Protein AF-A0AAV7M2L8-F1 (afdb_monomer)

Solvent-accessible surface area (backbone atoms only — not comparable to full-atom values): 20506 Å² total; per-residue (Å²): 136,75,72,81,42,75,47,78,30,66,56,69,69,67,54,68,76,75,47,97,74,52,88,90,52,56,70,72,58,47,53,48,46,41,57,68,51,73,64,29,92,40,46,44,82,42,73,40,81,53,59,39,91,89,76,73,40,76,56,72,79,84,70,49,89,75,52,82,81,76,78,78,57,58,64,76,63,44,42,68,59,42,28,73,49,80,79,60,33,68,53,77,56,92,73,58,79,43,58,36,16,32,23,29,37,50,50,64,46,99,84,67,49,74,30,14,7,13,9,20,15,35,75,80,25,27,49,36,34,27,36,42,86,96,45,83,42,29,74,58,24,31,46,48,13,48,32,50,44,30,60,74,36,47,70,31,30,34,28,37,36,32,54,47,69,66,53,51,40,34,59,65,57,44,40,30,48,32,57,77,52,73,32,41,42,99,85,73,43,72,38,86,65,37,71,60,51,52,51,31,66,55,28,66,70,41,30,69,40,48,16,57,27,79,49,77,68,92,56,93,53,90,46,75,64,37,50,23,45,54,35,10,44,53,49,8,50,51,15,19,75,70,66,38,74,43,81,64,86,59,66,70,61,74,62,89,77,77,73,90,84,69,87,82,48,86,87,42,92,42,76,64,52,50,28,54,49,60,71,68,47,56,72,70,58,54,54,49,39,52,74,65,55,35,43,67,48,99,84,66,38,51,22,38,79,88,70,24,41,57,48,57,78,87,51,49,61,59,53,50,50,52,57,36,73,76,64,80,51,57,70,73,56,42,52,52,56,50,58,66,64,35,39,48,99,53,66,79,65,63,55,72,66,56,76,77,78,112

InterPro domains:
  IPR002156 Ribonuclease H domain [PF00075] (97-236)
  IPR002156 Ribonuclease H domain [PS50879] (94-241)
  IPR012337 Ribonuclease H-like superfamily [SSF53098] (96-237)
  IPR036397 Ribonuclease H superfamily [G3DSA:3.30.420.10] (74-244)

Mean predicted aligned error: 18.54 Å

Radius of gyration: 31.23 Å; Cα contacts (8 Å, |Δi|>4): 559; chains: 1; bounding box: 94×55×73 Å

Structure (mmCIF, N/CA/C/O backbone):
data_AF-A0AAV7M2L8-F1
#
_entry.id   AF-A0AAV7M2L8-F1
#
loop_
_atom_site.group_PDB
_atom_site.id
_atom_site.type_symbol
_atom_site.label_atom_id
_atom_site.label_alt_id
_atom_site.label_comp_id
_atom_site.label_asym_id
_atom_site.label_entity_id
_atom_site.label_seq_id
_atom_site.pdbx_PDB_ins_code
_atom_site.Cartn_x
_atom_site.Cartn_y
_atom_site.Cartn_z
_atom_site.occupancy
_atom_site.B_iso_or_equiv
_atom_site.auth_seq_id
_atom_site.auth_comp_id
_atom_site.auth_asym_id
_atom_site.auth_atom_id
_atom_site.pdbx_PDB_model_num
ATOM 1 N N . MET A 1 1 ? -45.973 26.914 21.037 1.00 51.06 1 MET A N 1
ATOM 2 C CA . MET A 1 1 ? -44.910 26.608 22.017 1.00 51.06 1 MET A CA 1
ATOM 3 C C . MET A 1 1 ? -45.210 25.236 22.591 1.00 51.06 1 MET A C 1
ATOM 5 O O . MET A 1 1 ? -46.356 25.009 22.956 1.00 51.06 1 MET A O 1
ATOM 9 N N . GLY A 1 2 ? -44.258 24.305 22.529 1.00 71.62 2 GLY A N 1
ATOM 10 C CA . GLY A 1 2 ? -44.467 22.912 22.937 1.00 71.62 2 GLY A CA 1
ATOM 11 C C . GLY A 1 2 ? -44.374 22.726 24.450 1.00 71.62 2 GLY A C 1
ATOM 12 O O . GLY A 1 2 ? -43.690 23.493 25.125 1.00 71.62 2 GLY A O 1
ATOM 13 N N . TYR A 1 3 ? -45.057 21.707 24.971 1.00 84.50 3 TYR A N 1
ATOM 14 C CA . TYR A 1 3 ? -44.909 21.271 26.360 1.00 84.50 3 TYR A CA 1
ATOM 15 C C . TYR A 1 3 ? -43.469 20.800 26.636 1.00 84.50 3 TYR A C 1
ATOM 17 O O . TYR A 1 3 ? -42.797 20.338 25.703 1.00 84.50 3 TYR A O 1
ATOM 25 N N . PRO A 1 4 ? -42.988 20.915 27.889 1.00 86.94 4 PRO A N 1
ATOM 26 C CA . PRO A 1 4 ? -41.693 20.374 28.274 1.00 86.94 4 PRO A CA 1
ATOM 27 C C . PRO A 1 4 ? -41.701 18.852 28.111 1.00 86.94 4 PRO A C 1
ATOM 29 O O . PRO A 1 4 ? -42.584 18.167 28.628 1.00 86.94 4 PRO A O 1
ATOM 32 N N . LEU A 1 5 ? -40.719 18.329 27.383 1.00 85.19 5 LEU A N 1
ATOM 33 C CA . LEU A 1 5 ? -40.575 16.914 27.075 1.00 85.19 5 LEU A CA 1
ATOM 34 C C . LEU A 1 5 ? -39.219 16.428 27.577 1.00 85.19 5 LEU A C 1
ATOM 36 O O . LEU A 1 5 ? -38.183 16.999 27.246 1.00 85.19 5 LEU A O 1
ATOM 40 N N . THR A 1 6 ? -39.225 15.370 28.386 1.00 84.06 6 THR A N 1
ATOM 41 C CA . THR A 1 6 ? -37.992 14.735 28.863 1.00 84.06 6 THR A CA 1
ATOM 42 C C . THR A 1 6 ? -37.775 13.429 28.110 1.00 84.06 6 THR A C 1
ATOM 44 O O . THR A 1 6 ? -38.553 12.491 28.265 1.00 84.06 6 THR A O 1
ATOM 47 N N . GLY A 1 7 ? -36.733 13.373 27.284 1.00 80.50 7 GLY A N 1
ATOM 48 C CA . GLY A 1 7 ? -36.304 12.152 26.612 1.00 80.50 7 GLY A CA 1
ATOM 49 C C . GLY A 1 7 ? -35.362 11.359 27.511 1.00 80.50 7 GLY A C 1
ATOM 50 O O . GLY A 1 7 ? -34.288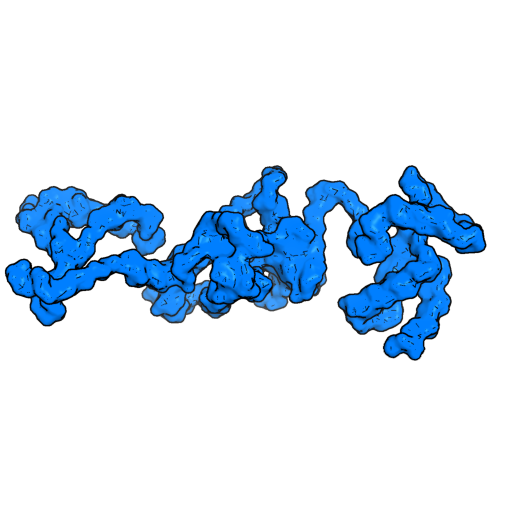 11.846 27.858 1.00 80.50 7 GLY A O 1
ATOM 51 N N . MET A 1 8 ? -35.755 10.144 27.881 1.00 78.88 8 MET A N 1
ATOM 52 C CA . MET A 1 8 ? -34.886 9.208 28.594 1.00 78.88 8 MET A CA 1
ATOM 53 C C . MET A 1 8 ? -34.087 8.418 27.563 1.00 78.88 8 MET A C 1
ATOM 55 O O . MET A 1 8 ? -34.665 7.757 26.701 1.00 78.88 8 MET A O 1
ATOM 59 N N . VAL A 1 9 ? -32.765 8.514 27.626 1.00 72.50 9 VAL A N 1
ATOM 60 C CA . VAL A 1 9 ? -31.863 7.852 26.684 1.00 72.50 9 VAL A CA 1
ATOM 61 C C . VAL A 1 9 ? -30.894 6.952 27.446 1.00 72.50 9 VAL A C 1
ATOM 63 O O . VAL A 1 9 ? -30.337 7.386 28.456 1.00 72.50 9 VAL A O 1
ATOM 66 N N . PRO A 1 10 ? -30.648 5.716 26.980 1.00 65.44 10 PRO A N 1
ATOM 67 C CA . PRO A 1 10 ? -29.705 4.807 27.633 1.00 65.44 10 PRO A CA 1
ATOM 68 C C . PRO A 1 10 ? -28.293 5.384 27.729 1.00 65.44 10 PRO A C 1
ATOM 70 O O . PRO A 1 10 ? -27.539 5.091 28.659 1.00 65.44 10 PRO A O 1
ATOM 73 N N . GLN A 1 11 ? -27.970 6.301 26.820 1.00 63.50 11 GLN A N 1
ATOM 74 C CA . GLN A 1 11 ? -26.680 6.948 26.745 1.00 63.50 11 GLN A CA 1
ATOM 75 C C . GLN A 1 11 ? -26.810 8.438 26.437 1.00 63.50 11 GLN A C 1
ATOM 77 O O . GLN A 1 11 ? -27.757 8.864 25.780 1.00 63.50 11 GLN A O 1
ATOM 82 N N . SER A 1 12 ? -25.846 9.236 26.905 1.00 63.34 12 SER A N 1
ATOM 83 C CA . SER A 1 12 ? -25.842 10.677 26.654 1.00 63.34 12 SER A CA 1
ATOM 84 C C . SER A 1 12 ? -25.616 10.978 25.168 1.00 63.34 12 SER A C 1
ATOM 86 O O . SER A 1 12 ? -24.513 10.841 24.642 1.00 63.34 12 SER A O 1
ATOM 88 N N . VAL A 1 13 ? -26.684 11.410 24.497 1.00 62.09 13 VAL A N 1
ATOM 89 C CA . VAL A 1 13 ? -26.677 11.889 23.104 1.00 62.09 13 VAL A CA 1
ATOM 90 C C . VAL A 1 13 ? -25.920 13.220 22.984 1.00 62.09 13 VAL A C 1
ATOM 92 O O . VAL A 1 13 ? -25.462 13.567 21.900 1.00 62.09 13 VAL A O 1
ATOM 95 N N . GLU A 1 14 ? -25.696 13.930 24.094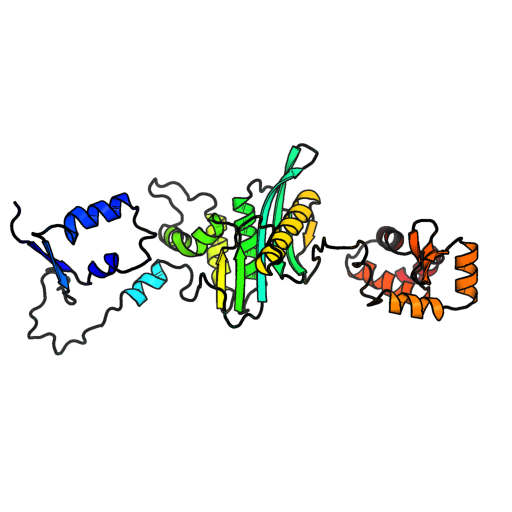 1.00 57.62 14 GLU A N 1
ATOM 96 C CA . GLU A 1 14 ? -24.846 15.130 24.142 1.00 57.62 14 GLU A CA 1
ATOM 97 C C . GLU A 1 14 ? -23.390 14.815 23.752 1.00 57.62 14 GLU A C 1
ATOM 99 O O . GLU A 1 14 ? -22.684 15.674 23.230 1.00 57.62 14 GLU A O 1
ATOM 104 N N . ILE A 1 15 ? -22.940 13.560 23.898 1.00 56.62 15 ILE A N 1
ATOM 105 C CA . ILE A 1 15 ? -21.613 13.117 23.435 1.00 56.62 15 ILE A CA 1
ATOM 106 C C . ILE A 1 15 ? -21.479 13.237 21.902 1.00 56.62 15 ILE A C 1
ATOM 108 O O . ILE A 1 15 ? -20.374 13.424 21.391 1.00 56.62 15 ILE A O 1
ATOM 112 N N . LEU A 1 16 ? -22.591 13.211 21.153 1.00 55.97 16 LEU A N 1
ATOM 113 C CA . LEU A 1 16 ? -22.580 13.488 19.710 1.00 55.97 16 LEU A CA 1
ATOM 114 C C . LEU A 1 16 ? -22.231 14.952 19.391 1.00 55.97 16 LEU A C 1
ATOM 116 O O . LEU A 1 16 ? -21.770 15.214 18.284 1.00 55.97 16 LEU A O 1
ATOM 120 N N . GLN A 1 17 ? -22.418 15.891 20.332 1.00 50.06 17 GLN A N 1
ATOM 121 C CA . GLN A 1 17 ? -21.999 17.291 20.170 1.00 50.06 17 GLN A CA 1
ATOM 122 C C . GLN A 1 17 ? -20.500 17.485 20.415 1.00 50.06 17 GLN A C 1
ATOM 124 O O . GLN A 1 17 ? -19.888 18.359 19.811 1.00 50.06 17 GLN A O 1
ATOM 129 N N . THR A 1 18 ? -19.902 16.690 21.309 1.00 51.72 18 THR A N 1
ATOM 130 C CA . THR A 1 18 ? -18.498 16.859 21.720 1.00 51.72 18 THR A CA 1
ATOM 131 C C . THR A 1 18 ? -17.511 16.035 20.897 1.00 51.72 18 THR A C 1
ATOM 133 O O . THR A 1 18 ? -16.313 16.315 20.945 1.00 51.72 18 THR A O 1
ATOM 136 N N . ARG A 1 19 ? -17.962 15.033 20.127 1.00 50.16 19 ARG A N 1
ATOM 137 C CA . ARG A 1 19 ? -17.058 14.110 19.424 1.00 50.16 19 ARG A CA 1
ATOM 138 C C . ARG A 1 19 ? -16.928 14.361 17.920 1.00 50.16 19 ARG A C 1
ATOM 140 O O . ARG A 1 19 ? -17.853 14.200 17.133 1.00 50.16 19 ARG A O 1
ATOM 147 N N . THR A 1 20 ? -15.672 14.578 17.552 1.00 48.28 20 THR A N 1
ATOM 148 C CA . THR A 1 20 ? -14.950 14.611 16.267 1.00 48.28 20 THR A CA 1
ATOM 149 C C . THR A 1 20 ? -15.232 13.490 15.245 1.00 48.28 20 THR A C 1
ATOM 151 O O . THR A 1 20 ? -14.547 13.417 14.229 1.00 48.28 20 THR A O 1
ATOM 154 N N . LYS A 1 21 ? -16.227 12.616 15.454 1.00 53.25 21 LYS A N 1
ATOM 155 C CA . LYS A 1 21 ? -16.536 11.461 14.582 1.00 53.25 21 LYS A CA 1
ATOM 156 C C . LYS A 1 21 ? -17.983 11.484 14.070 1.00 53.25 21 LYS A C 1
ATOM 158 O O . LYS A 1 21 ? -18.689 10.482 14.091 1.00 53.25 21 LYS A O 1
ATOM 163 N N . THR A 1 22 ? -18.436 12.630 13.566 1.00 55.06 22 THR A N 1
ATOM 164 C CA . THR A 1 22 ? -19.716 12.761 12.839 1.00 55.06 22 THR A CA 1
ATOM 165 C C . THR A 1 22 ? -19.618 12.318 11.375 1.00 55.06 22 THR A C 1
ATOM 167 O O . THR A 1 22 ? -20.538 12.559 10.602 1.00 55.06 22 THR A O 1
ATOM 170 N N . GLN A 1 23 ? -18.542 11.617 10.995 1.00 56.81 23 GLN A N 1
ATOM 171 C CA . GLN A 1 23 ? -18.231 11.138 9.638 1.00 56.81 23 GLN A CA 1
ATOM 172 C C . GLN A 1 23 ? -19.404 10.390 8.964 1.00 56.81 23 GLN A C 1
ATOM 174 O O . GLN A 1 23 ? -19.524 10.358 7.742 1.00 56.81 23 GLN A O 1
ATOM 179 N N . TYR A 1 24 ? -20.313 9.831 9.767 1.00 60.91 24 TYR A N 1
ATOM 180 C CA . TYR A 1 24 ? -21.462 9.029 9.337 1.00 60.91 24 TYR A CA 1
ATOM 181 C C . TYR A 1 24 ? -22.793 9.805 9.280 1.00 60.91 24 TYR A C 1
ATOM 183 O O . TYR A 1 24 ? -23.816 9.266 8.842 1.00 60.91 24 TYR A O 1
ATOM 191 N N . LEU A 1 25 ? -22.805 11.072 9.709 1.00 63.91 25 LEU A N 1
ATOM 192 C CA . LEU A 1 25 ? -23.952 11.977 9.673 1.00 63.91 25 LEU A CA 1
ATOM 193 C C . LEU A 1 25 ? -23.647 13.154 8.744 1.00 63.91 25 LEU A C 1
ATOM 195 O O . LEU A 1 25 ? -22.803 13.995 9.022 1.00 63.91 25 LEU A O 1
ATOM 199 N N . THR A 1 26 ? -24.389 13.262 7.643 1.0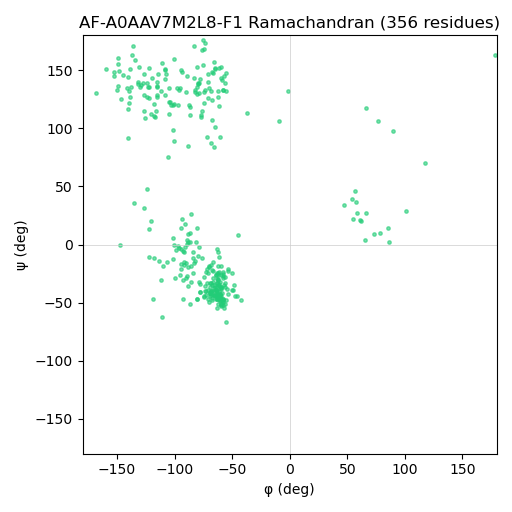0 66.25 26 THR A N 1
ATOM 200 C CA . THR A 1 26 ? -24.305 14.433 6.755 1.00 66.25 26 THR A CA 1
ATOM 201 C C . THR A 1 26 ? -24.593 15.720 7.534 1.00 66.25 26 THR A C 1
ATOM 203 O O . THR A 1 26 ? -25.516 15.712 8.355 1.00 66.25 26 THR A O 1
ATOM 206 N N . ALA A 1 27 ? -23.932 16.830 7.193 1.00 70.06 27 ALA A N 1
ATOM 207 C CA . ALA A 1 27 ? -24.142 18.136 7.829 1.00 70.06 27 ALA A CA 1
ATOM 208 C C . ALA A 1 27 ? -25.632 18.508 7.949 1.00 70.06 27 ALA A C 1
ATOM 210 O O . ALA A 1 27 ? -26.101 18.858 9.023 1.00 70.06 27 ALA A O 1
ATOM 211 N N . THR A 1 28 ? -26.427 18.296 6.895 1.00 75.25 28 THR A N 1
ATOM 212 C CA . THR A 1 28 ? -27.877 18.556 6.915 1.00 75.25 28 THR A CA 1
ATOM 213 C C . THR A 1 28 ? -28.635 17.740 7.969 1.00 75.25 28 THR A C 1
ATOM 215 O O . THR A 1 28 ? -29.578 18.240 8.578 1.00 75.25 28 THR A O 1
ATOM 218 N N . ARG A 1 29 ? -28.257 16.475 8.188 1.00 75.06 29 ARG A N 1
ATOM 219 C CA . ARG A 1 29 ? -28.878 15.621 9.218 1.00 75.06 29 ARG A CA 1
ATOM 220 C C . ARG A 1 29 ? -28.446 16.051 10.612 1.00 75.06 29 ARG A C 1
ATOM 222 O O . ARG A 1 29 ? -29.293 16.095 11.495 1.00 75.06 29 ARG A O 1
ATOM 229 N N . LEU A 1 30 ? -27.175 16.415 10.775 1.00 77.31 30 LEU A N 1
ATOM 230 C CA . LEU A 1 30 ? -26.652 16.938 12.032 1.00 77.31 30 LEU A CA 1
ATOM 231 C C . LEU A 1 30 ? -27.391 18.220 12.435 1.00 77.31 30 LEU A C 1
ATOM 233 O O . LEU A 1 30 ? -27.992 18.258 13.501 1.00 77.31 30 LEU A O 1
ATOM 237 N N . THR A 1 31 ? -27.483 19.197 11.529 1.00 79.44 31 THR A N 1
ATOM 238 C CA . THR A 1 31 ? -28.202 20.458 11.768 1.00 79.44 31 THR A CA 1
ATOM 239 C C . THR A 1 31 ? -29.680 20.228 12.086 1.00 79.44 31 THR A C 1
ATOM 241 O O . THR A 1 31 ? -30.252 20.917 12.929 1.00 79.44 31 THR A O 1
ATOM 244 N N . ARG A 1 32 ? -30.330 19.239 11.454 1.00 80.69 32 ARG A N 1
ATOM 245 C CA . ARG A 1 32 ? -31.713 18.865 11.803 1.00 80.69 32 ARG A CA 1
ATOM 246 C C . ARG A 1 32 ? -31.823 18.324 13.226 1.00 80.69 32 ARG A C 1
ATOM 248 O O . ARG A 1 32 ? -32.754 18.704 13.929 1.00 80.69 32 ARG A O 1
ATOM 255 N N . TYR A 1 33 ? -30.906 17.461 13.656 1.00 78.62 33 TYR A N 1
ATOM 256 C CA . TYR A 1 33 ? -30.911 16.942 15.026 1.00 78.62 33 TYR A CA 1
ATOM 257 C C . TYR A 1 33 ? -30.564 18.023 16.051 1.00 78.62 33 TYR A C 1
ATOM 259 O O . TYR A 1 33 ? -31.232 18.116 17.079 1.00 78.62 33 TYR A O 1
ATOM 267 N N . GLU A 1 34 ? -29.601 18.890 15.742 1.00 77.44 34 GLU A N 1
ATOM 268 C CA . GLU A 1 34 ? -29.268 20.047 16.571 1.00 77.44 34 GLU A CA 1
ATOM 269 C C . GLU A 1 34 ? -30.478 20.955 16.761 1.00 77.44 34 GLU A C 1
ATOM 271 O O . GLU A 1 34 ? -30.871 21.221 17.887 1.00 77.44 34 GLU A O 1
ATOM 276 N N . THR A 1 35 ? -31.137 21.366 15.679 1.00 80.31 35 THR A N 1
ATOM 277 C CA . THR A 1 35 ? -32.298 22.266 15.761 1.00 80.31 35 THR A CA 1
ATOM 278 C C . THR A 1 35 ? -33.525 21.625 16.410 1.00 80.31 35 THR A C 1
ATOM 280 O O . THR A 1 35 ? -34.263 22.311 17.112 1.00 80.31 35 THR A O 1
ATOM 283 N N . SER A 1 36 ? -33.754 20.326 16.196 1.00 79.25 36 SER A N 1
ATOM 284 C CA . SER A 1 36 ? -34.993 19.661 16.634 1.00 79.25 36 SER A CA 1
ATOM 285 C C . SER A 1 36 ? -34.921 19.065 18.040 1.00 79.25 36 SER A C 1
ATOM 287 O O . SER A 1 36 ? -35.958 18.931 18.684 1.00 79.25 36 SER A O 1
ATOM 289 N N . ILE A 1 37 ? -33.734 18.659 18.500 1.00 75.88 37 ILE A N 1
ATOM 290 C CA . ILE A 1 37 ? -33.561 17.912 19.757 1.00 75.88 37 ILE A CA 1
ATOM 291 C C . ILE A 1 37 ? -32.686 18.693 20.737 1.00 75.88 37 ILE A C 1
ATOM 293 O O . ILE A 1 37 ? -33.050 18.817 21.900 1.00 75.88 37 ILE A O 1
ATOM 297 N N . LEU A 1 38 ? -31.548 19.220 20.280 1.00 71.88 38 LEU A N 1
ATOM 298 C CA . LEU A 1 38 ? -30.515 19.762 21.172 1.00 71.88 38 LEU A CA 1
ATOM 299 C C . LEU A 1 38 ? -30.654 21.274 21.424 1.00 71.88 38 LEU A C 1
ATOM 301 O O . LEU A 1 38 ? -30.293 21.760 22.487 1.00 71.88 38 LEU A O 1
ATOM 305 N N . GLY A 1 39 ? -31.186 22.020 20.456 1.00 72.62 39 GLY A N 1
ATOM 306 C CA . GLY A 1 39 ? -31.468 23.456 20.539 1.00 72.62 39 GLY A CA 1
ATOM 307 C C . GLY A 1 39 ? -32.924 23.772 20.888 1.00 72.62 39 GLY A C 1
ATOM 308 O O . GLY A 1 39 ? -33.294 24.941 21.005 1.00 72.62 39 GLY A O 1
ATOM 309 N N . ALA A 1 40 ? -33.766 22.748 21.043 1.00 81.31 40 ALA A N 1
ATOM 310 C CA . ALA A 1 40 ? -35.161 22.913 21.417 1.00 81.31 40 ALA A CA 1
ATOM 311 C C . ALA A 1 40 ? -35.272 23.208 22.922 1.00 81.31 40 ALA A C 1
ATOM 313 O O . ALA A 1 40 ? -35.059 22.334 23.755 1.00 81.31 40 ALA A O 1
ATOM 314 N N . LEU A 1 41 ? -35.671 24.435 23.277 1.00 79.38 41 LEU A N 1
ATOM 315 C CA . LEU A 1 41 ? -35.789 24.894 24.674 1.00 79.38 41 LEU A CA 1
ATOM 316 C C . LEU A 1 41 ? -36.777 24.079 25.528 1.00 79.38 41 LEU A C 1
ATOM 318 O O . LEU A 1 41 ? -36.750 24.161 26.752 1.00 79.38 41 LEU A O 1
ATOM 322 N N . ASN A 1 42 ? -37.677 23.327 24.894 1.00 85.94 42 ASN A N 1
ATOM 323 C CA . ASN A 1 42 ? -38.682 22.505 25.559 1.00 85.94 42 ASN A CA 1
ATOM 324 C C . ASN A 1 42 ? -38.321 21.011 25.599 1.00 85.94 42 ASN A C 1
ATOM 326 O O . ASN A 1 42 ? -39.163 20.217 26.012 1.00 85.94 42 ASN A O 1
ATOM 330 N N . VAL A 1 43 ? -37.123 20.613 25.161 1.00 83.50 43 VAL A N 1
ATOM 331 C CA . VAL A 1 43 ? -36.667 19.217 25.180 1.00 83.50 43 VAL A CA 1
ATOM 332 C C . VAL A 1 43 ? -35.475 19.095 26.122 1.00 83.50 43 VAL A C 1
ATOM 334 O O . VAL A 1 43 ? -34.506 19.838 26.021 1.00 83.50 43 VAL A O 1
ATOM 337 N N . THR A 1 44 ? -35.538 18.149 27.054 1.00 82.00 44 THR A N 1
ATOM 338 C CA . THR A 1 44 ? -34.433 17.826 27.965 1.00 82.00 44 THR A CA 1
ATOM 339 C C . THR A 1 44 ? -34.098 16.352 27.824 1.00 82.00 44 THR A C 1
ATOM 341 O O . THR A 1 44 ? -34.981 15.505 27.937 1.00 82.00 44 THR A O 1
ATOM 344 N N . LEU A 1 45 ? -32.833 16.023 27.583 1.00 77.81 45 LEU A N 1
ATOM 345 C CA . LEU A 1 45 ? -32.382 14.636 27.541 1.00 77.81 45 LEU A CA 1
ATOM 346 C C . LEU A 1 45 ? -31.817 14.238 28.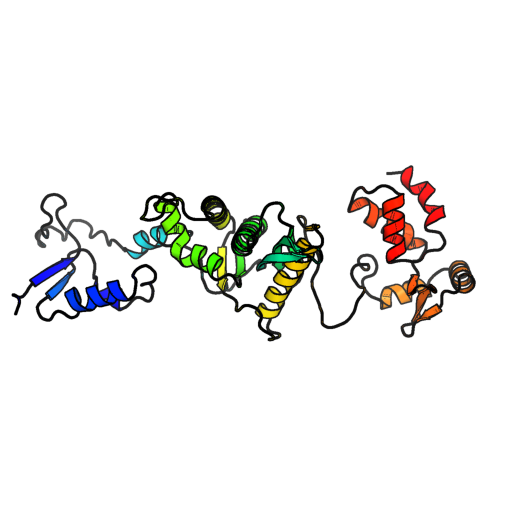906 1.00 77.81 45 LEU A C 1
ATOM 348 O O . LEU A 1 45 ? -31.058 14.990 29.512 1.00 77.81 45 LEU A O 1
ATOM 352 N N . LYS A 1 46 ? -32.196 13.061 29.405 1.00 78.44 46 LYS A N 1
ATOM 353 C CA . LYS A 1 46 ? -31.669 12.486 30.650 1.00 78.44 46 LYS A CA 1
ATOM 354 C C . LYS A 1 46 ? -31.166 11.071 30.406 1.00 78.44 46 LYS A C 1
ATOM 356 O O . LYS A 1 46 ? -31.804 10.291 29.701 1.00 78.44 46 LYS A O 1
ATOM 361 N N . ARG A 1 47 ? -30.026 10.733 31.013 1.00 72.25 47 ARG A N 1
ATOM 362 C CA . ARG A 1 47 ? -29.444 9.388 30.942 1.00 72.25 47 ARG A CA 1
ATOM 363 C C . ARG A 1 47 ? -30.252 8.412 31.806 1.00 72.25 47 ARG A C 1
ATOM 365 O O . ARG A 1 47 ? -30.541 8.717 32.959 1.00 72.25 47 ARG A O 1
ATOM 372 N N . CYS A 1 48 ? -30.579 7.244 31.262 1.00 72.69 48 CYS A N 1
ATOM 373 C CA . CYS A 1 48 ? -31.292 6.162 31.942 1.00 72.69 48 CYS A CA 1
ATOM 374 C C . CYS A 1 48 ? -30.692 4.814 31.532 1.00 72.69 48 CYS A C 1
ATOM 376 O O . CYS A 1 48 ? -31.079 4.247 30.520 1.00 72.69 48 CYS A O 1
ATOM 378 N N . THR A 1 49 ? -29.714 4.319 32.287 1.00 64.62 49 THR A N 1
ATOM 379 C CA . THR A 1 49 ? -28.918 3.137 31.911 1.00 64.62 49 THR A CA 1
ATOM 380 C C . THR A 1 49 ? -29.686 1.816 31.967 1.00 64.62 49 THR A C 1
ATOM 382 O O . THR A 1 49 ? -29.258 0.861 31.329 1.00 64.62 49 THR A O 1
ATOM 385 N N . VAL A 1 50 ? -30.815 1.757 32.683 1.00 68.12 50 VAL A N 1
ATOM 386 C CA . VAL A 1 50 ? -31.582 0.522 32.898 1.00 68.12 50 VAL A CA 1
ATOM 387 C C . VAL A 1 50 ? -33.036 0.716 32.473 1.00 68.12 50 VAL A C 1
ATOM 389 O O . VAL A 1 50 ? -33.814 1.417 33.124 1.00 68.12 50 VAL A O 1
ATOM 392 N N . LEU A 1 51 ? -33.397 0.073 31.362 1.00 74.19 51 LEU A N 1
ATOM 393 C CA . LEU A 1 51 ? -34.758 0.005 30.836 1.00 74.19 51 LEU A CA 1
ATOM 394 C C . LEU A 1 51 ? -35.239 -1.441 30.884 1.00 74.19 51 LEU A C 1
ATOM 396 O O . LEU A 1 51 ? -34.527 -2.360 30.476 1.00 74.19 51 LEU A O 1
ATOM 400 N N . ASN A 1 52 ? -36.477 -1.644 31.323 1.00 74.81 52 ASN A N 1
ATOM 401 C CA . ASN A 1 52 ? -37.104 -2.952 31.215 1.00 74.81 52 ASN A CA 1
ATOM 402 C C . ASN A 1 52 ? -37.338 -3.279 29.727 1.00 74.81 52 ASN A C 1
ATOM 404 O O . ASN A 1 52 ? -37.997 -2.519 29.019 1.00 74.81 52 ASN A O 1
ATOM 408 N N . SER A 1 53 ? -36.822 -4.412 29.242 1.00 73.50 53 SER A N 1
ATOM 409 C CA . SER A 1 53 ? -36.888 -4.771 27.812 1.00 73.50 53 SER A CA 1
ATOM 410 C C . SER A 1 53 ? -38.309 -5.043 27.297 1.00 73.50 53 SER A C 1
ATOM 412 O O . SER A 1 53 ? -38.552 -4.921 26.099 1.00 73.50 53 SER A O 1
ATOM 414 N N . ALA A 1 54 ? -39.250 -5.400 28.175 1.00 74.56 54 ALA A N 1
ATOM 415 C CA . ALA A 1 54 ? -40.639 -5.664 27.806 1.00 74.56 54 ALA A CA 1
ATOM 416 C C . ALA A 1 54 ? -41.509 -4.398 27.843 1.00 74.56 54 ALA A C 1
ATOM 418 O O . ALA A 1 54 ? -42.411 -4.254 27.020 1.00 74.56 54 ALA A O 1
ATOM 419 N N . THR A 1 55 ? -41.257 -3.483 28.786 1.00 80.50 55 THR A N 1
ATOM 420 C CA . THR A 1 55 ? -42.108 -2.295 28.996 1.00 80.50 55 THR A CA 1
ATOM 421 C C . THR A 1 55 ? -41.486 -0.988 28.509 1.00 80.50 55 THR A C 1
ATOM 423 O O . THR A 1 55 ? -42.208 -0.005 28.359 1.00 80.50 55 THR A O 1
ATOM 426 N N . LEU A 1 56 ? -40.174 -0.961 28.241 1.00 74.19 56 LEU A N 1
ATOM 427 C CA . LEU A 1 56 ? -39.384 0.227 27.882 1.00 74.19 56 LEU A CA 1
ATOM 428 C C . LEU A 1 56 ? -39.489 1.378 28.897 1.00 74.19 56 LEU A C 1
ATOM 430 O O . LEU A 1 56 ? -39.221 2.534 28.569 1.00 74.19 56 LEU A O 1
ATOM 434 N N . LEU A 1 57 ? -39.870 1.063 30.135 1.00 80.75 57 LEU A N 1
ATOM 435 C CA . LEU A 1 57 ? -39.924 2.015 31.234 1.00 80.75 57 LEU A CA 1
ATOM 436 C C . LEU A 1 57 ? -38.616 1.978 32.040 1.00 80.75 57 LEU A C 1
ATOM 438 O O . LEU A 1 57 ? -37.976 0.920 32.121 1.00 80.75 57 LEU A O 1
ATOM 442 N N . PRO A 1 58 ? -38.218 3.113 32.649 1.00 72.38 58 PRO A N 1
ATOM 443 C CA . PRO A 1 58 ? -37.161 3.134 33.653 1.00 72.38 58 PRO A CA 1
ATOM 444 C C . PRO A 1 58 ? -37.506 2.153 34.771 1.00 72.38 58 PRO A C 1
ATOM 446 O O . PRO A 1 58 ? -38.639 2.137 35.249 1.00 72.38 58 PRO A O 1
ATOM 449 N N . SER A 1 59 ? -36.545 1.322 35.156 1.00 66.38 59 SER A N 1
ATOM 450 C CA . SER A 1 59 ? -36.736 0.393 36.273 1.00 66.38 59 SER A CA 1
ATOM 451 C C . SER A 1 59 ? -36.605 1.159 37.597 1.00 66.38 59 SER A C 1
ATOM 453 O O . SER A 1 59 ? -35.794 2.084 37.685 1.00 66.38 59 SER A O 1
ATOM 455 N N . ASP A 1 60 ? -37.417 0.827 38.604 1.00 61.56 60 ASP A N 1
ATOM 456 C CA . ASP A 1 60 ? -37.447 1.564 39.871 1.00 61.56 60 ASP A CA 1
ATOM 457 C C . ASP A 1 60 ? -36.080 1.501 40.570 1.00 61.56 60 ASP A C 1
ATOM 459 O O . ASP A 1 60 ? -35.561 0.442 40.923 1.00 61.56 60 ASP A O 1
ATOM 463 N N . THR A 1 61 ? -35.483 2.675 40.775 1.00 52.81 61 THR A N 1
ATOM 464 C CA . THR A 1 61 ? -34.092 2.885 41.210 1.00 52.81 61 THR A CA 1
ATOM 465 C C . THR A 1 61 ? -33.752 2.340 42.602 1.00 52.81 61 THR A C 1
ATOM 467 O O . THR A 1 61 ? -32.600 2.421 43.008 1.00 52.81 61 THR A O 1
ATOM 470 N N . ALA A 1 62 ? -34.721 1.805 43.349 1.00 46.94 62 ALA A N 1
ATOM 471 C CA . ALA A 1 62 ? -34.523 1.309 44.712 1.00 46.94 62 ALA A CA 1
ATOM 472 C C . ALA A 1 62 ? -34.089 -0.169 44.788 1.00 46.94 62 ALA A C 1
ATOM 474 O O . ALA A 1 62 ? -33.545 -0.579 45.810 1.00 46.94 62 ALA A O 1
ATOM 475 N N . GLU A 1 63 ? -34.294 -0.969 43.736 1.00 46.75 63 GLU A N 1
ATOM 476 C CA . GLU A 1 63 ? -33.927 -2.401 43.743 1.00 46.75 63 GLU A CA 1
ATOM 477 C C . GLU A 1 63 ? -32.606 -2.696 43.002 1.00 46.75 63 GLU A C 1
ATOM 479 O O . GLU A 1 63 ? -32.021 -3.764 43.171 1.00 46.75 63 GLU A O 1
ATOM 484 N N . ILE A 1 64 ? -32.083 -1.724 42.245 1.00 48.06 64 ILE A N 1
ATOM 485 C CA . ILE A 1 64 ? -30.983 -1.913 41.279 1.00 48.06 64 ILE A CA 1
ATOM 486 C C . ILE A 1 64 ? -29.600 -1.607 41.877 1.00 48.06 64 ILE A C 1
ATOM 488 O O . ILE A 1 64 ? -28.587 -1.903 41.261 1.00 48.06 64 ILE A O 1
ATOM 492 N N . GLU A 1 65 ? -29.500 -1.136 43.125 1.00 44.12 65 GLU A N 1
ATOM 493 C CA . GLU A 1 65 ? -28.193 -1.077 43.814 1.00 44.12 65 GLU A CA 1
ATOM 494 C C . GLU A 1 65 ? -27.558 -2.475 44.017 1.00 44.12 65 GLU A C 1
ATOM 496 O O . GLU A 1 65 ? -26.415 -2.575 44.462 1.00 44.12 65 GLU A O 1
ATOM 501 N N . LYS A 1 66 ? -28.280 -3.563 43.695 1.00 44.31 66 LYS A N 1
ATOM 502 C CA . LYS A 1 66 ? -27.830 -4.957 43.840 1.00 44.31 66 LYS A CA 1
ATOM 503 C C . LYS A 1 66 ? -27.637 -5.731 42.537 1.00 44.31 66 LYS A C 1
ATOM 505 O O . LYS A 1 66 ? -27.020 -6.792 42.589 1.00 44.31 66 LYS A O 1
ATOM 510 N N . GLU A 1 67 ? -28.132 -5.245 41.404 1.00 43.38 67 GLU A N 1
ATOM 511 C CA . GLU A 1 67 ? -27.808 -5.841 40.106 1.00 43.38 67 GLU A CA 1
ATOM 512 C C . GLU A 1 67 ? -26.672 -5.032 39.501 1.00 43.38 67 GLU A C 1
ATOM 514 O O . GLU A 1 67 ? -26.791 -3.819 39.345 1.00 43.38 67 GLU A O 1
ATOM 519 N N . GLU A 1 68 ? -25.548 -5.709 39.246 1.00 44.44 68 GLU A N 1
ATOM 520 C CA . GLU A 1 68 ? -24.341 -5.146 38.648 1.00 44.44 68 GLU A CA 1
ATOM 521 C C . GLU A 1 68 ? -24.720 -4.126 37.575 1.00 44.44 68 GLU A C 1
ATOM 523 O O . GLU A 1 68 ? -25.306 -4.466 36.547 1.00 44.44 68 GLU A O 1
ATOM 528 N N . VAL A 1 69 ? -24.411 -2.855 37.839 1.00 47.91 69 VAL A N 1
ATOM 529 C CA . VAL A 1 69 ? -24.449 -1.805 36.830 1.00 47.91 69 VAL A CA 1
ATOM 530 C C . VAL A 1 69 ? -23.447 -2.241 35.772 1.00 47.91 69 VAL A C 1
ATOM 532 O O . VAL A 1 69 ? -22.253 -1.989 35.908 1.00 47.91 69 VAL A O 1
ATOM 535 N N . ILE A 1 70 ? -23.917 -2.958 34.751 1.00 48.38 70 ILE A N 1
ATOM 536 C CA . ILE A 1 70 ? -23.103 -3.267 33.587 1.00 48.38 70 ILE A CA 1
ATOM 537 C C . ILE A 1 70 ? -22.837 -1.910 32.955 1.00 48.38 70 ILE A C 1
ATOM 539 O O . ILE A 1 70 ? -23.713 -1.296 32.337 1.00 48.38 70 ILE A O 1
ATOM 543 N N . GLU A 1 71 ? -21.640 -1.395 33.202 1.00 48.50 71 GLU A N 1
ATOM 544 C CA . GLU A 1 71 ? -21.130 -0.195 32.574 1.00 48.50 71 GLU A CA 1
ATOM 545 C C . GLU A 1 71 ? -20.972 -0.532 31.088 1.00 48.50 71 GLU A C 1
ATOM 547 O O . GLU A 1 71 ? -19.939 -1.006 30.634 1.00 48.50 71 GLU A O 1
ATOM 552 N N . HIS A 1 72 ? -22.059 -0.410 30.324 1.00 50.62 72 HIS A N 1
ATOM 553 C CA . HIS A 1 72 ? -22.023 -0.573 28.880 1.00 50.62 72 HIS A CA 1
ATOM 554 C C . HIS A 1 72 ? -21.234 0.603 28.304 1.00 50.62 72 HIS A C 1
ATOM 556 O O . HIS A 1 72 ? -21.805 1.647 27.966 1.00 50.62 72 HIS A O 1
ATOM 562 N N . ASP A 1 73 ? -19.912 0.450 28.221 1.00 52.62 73 ASP A N 1
ATOM 563 C CA . ASP A 1 73 ? -19.064 1.386 27.505 1.00 52.62 73 ASP A CA 1
ATOM 564 C C . ASP A 1 73 ? -19.300 1.199 26.005 1.00 52.62 73 ASP A C 1
ATOM 566 O O . ASP A 1 73 ? -18.727 0.361 25.318 1.00 52.62 73 ASP A O 1
ATOM 570 N N . PHE A 1 74 ? -20.229 1.982 25.476 1.00 53.25 74 PHE A N 1
ATOM 571 C CA . PHE A 1 74 ? -20.565 2.029 24.057 1.00 53.25 74 PHE A CA 1
ATOM 572 C C . PHE A 1 74 ? -19.358 2.270 23.147 1.00 53.25 74 PHE A C 1
ATOM 574 O O . PHE A 1 74 ? -19.445 1.967 21.956 1.00 53.25 74 PHE A O 1
ATOM 581 N N . LEU A 1 75 ? -18.249 2.819 23.658 1.00 54.22 75 LEU A N 1
ATOM 582 C CA . LEU A 1 75 ? -16.997 2.855 22.904 1.00 54.22 75 LEU A CA 1
ATOM 583 C C . LEU A 1 75 ? -16.545 1.442 22.521 1.00 54.22 75 LEU A C 1
ATOM 585 O O . LEU A 1 75 ? -16.304 1.199 21.340 1.00 54.22 75 LEU A O 1
ATOM 589 N N . GLU A 1 76 ? -16.559 0.497 23.463 1.00 52.97 76 GLU A N 1
ATOM 590 C CA . GLU A 1 76 ? -16.188 -0.902 23.217 1.00 52.97 76 GLU A CA 1
ATOM 591 C C . GLU A 1 76 ? -17.126 -1.589 22.210 1.00 52.97 76 GLU A C 1
ATOM 593 O O . GLU A 1 76 ? -16.697 -2.453 21.448 1.00 52.97 76 GLU A O 1
ATOM 598 N N . VAL A 1 77 ? -18.399 -1.177 22.141 1.00 54.56 77 VAL A N 1
ATOM 599 C CA . VAL A 1 77 ? -19.387 -1.745 21.200 1.00 54.56 77 VAL A CA 1
ATOM 600 C C . VAL A 1 77 ? -19.351 -1.069 19.820 1.00 54.56 77 VAL A C 1
ATOM 602 O O . VAL A 1 77 ? -19.603 -1.717 18.800 1.00 54.56 77 VAL A O 1
ATOM 605 N N . THR A 1 78 ? -19.034 0.228 19.738 1.00 57.00 78 THR A N 1
ATOM 606 C CA . THR A 1 78 ? -19.049 0.976 18.464 1.00 57.00 78 THR A CA 1
ATOM 607 C C . THR A 1 78 ? -17.743 0.946 17.694 1.00 57.00 78 THR A C 1
ATOM 609 O O . THR A 1 78 ? -17.777 1.035 16.462 1.00 57.00 78 THR A O 1
ATOM 612 N N . GLU A 1 79 ? -16.603 0.788 18.358 1.00 57.75 79 GLU A N 1
ATOM 613 C CA . GLU A 1 79 ? -15.314 0.680 17.671 1.00 57.75 79 GLU A CA 1
ATOM 614 C C . GLU A 1 79 ? -15.235 -0.530 16.721 1.00 57.75 79 GLU A C 1
ATOM 616 O O . GLU A 1 79 ? -14.909 -0.317 15.547 1.00 57.75 79 GLU A O 1
ATOM 621 N N . PRO A 1 80 ? -15.655 -1.753 17.115 1.00 59.69 80 PRO A N 1
ATOM 622 C CA . PRO A 1 80 ? -15.727 -2.899 16.200 1.00 59.69 80 PRO A CA 1
ATOM 623 C C . PRO A 1 80 ? -16.717 -2.684 15.046 1.00 59.69 80 PRO A C 1
ATOM 625 O O . PRO A 1 80 ? -16.609 -3.295 13.978 1.00 59.69 80 PRO A O 1
ATOM 628 N N . CYS A 1 81 ? -17.712 -1.816 15.256 1.00 63.56 81 CYS A N 1
ATOM 629 C CA . CYS A 1 81 ? -18.751 -1.543 14.272 1.00 63.56 81 CYS A CA 1
ATOM 630 C C . CYS A 1 81 ? -18.361 -0.468 13.248 1.00 63.56 81 CYS A C 1
ATOM 632 O O . CYS A 1 81 ? -19.001 -0.384 12.201 1.00 63.56 81 CYS A O 1
ATOM 634 N N . THR A 1 82 ? -17.350 0.354 13.529 1.00 69.56 82 THR A N 1
ATOM 635 C CA . THR A 1 82 ? -17.001 1.523 12.702 1.00 69.56 82 THR A CA 1
ATOM 636 C C . THR A 1 82 ? -15.673 1.361 11.979 1.00 69.56 82 THR A C 1
ATOM 638 O O . THR A 1 82 ? -15.538 1.848 10.859 1.00 69.56 82 THR A O 1
ATOM 641 N N . LYS A 1 83 ? -14.726 0.619 12.562 1.00 81.56 83 LYS A N 1
ATOM 642 C CA . LYS A 1 83 ? -13.412 0.371 11.968 1.00 81.56 83 LYS A CA 1
ATOM 643 C C . LYS A 1 83 ? -13.281 -1.070 11.472 1.00 81.56 83 LYS A C 1
ATOM 645 O O . LYS A 1 83 ? -13.799 -1.981 12.115 1.00 81.56 83 LYS A O 1
ATOM 650 N N . PRO A 1 84 ? -12.533 -1.315 10.382 1.00 86.12 84 PRO A N 1
ATOM 651 C CA . PRO A 1 84 ? -12.194 -2.674 9.957 1.00 86.12 84 PRO A CA 1
ATOM 652 C C . PRO A 1 84 ? -11.359 -3.436 10.991 1.00 86.12 84 PRO A C 1
ATOM 654 O O . PRO A 1 84 ? -11.354 -4.663 11.010 1.00 86.12 84 PRO A O 1
ATOM 657 N N . ARG A 1 85 ? -10.610 -2.697 11.813 1.00 88.12 85 ARG A N 1
ATOM 658 C CA . ARG A 1 85 ? -9.662 -3.214 12.791 1.00 88.12 85 ARG A CA 1
ATOM 659 C C . ARG A 1 85 ? -9.577 -2.244 13.983 1.00 88.12 85 ARG A C 1
ATOM 661 O O . ARG A 1 85 ? -9.474 -1.044 13.733 1.00 88.12 85 ARG A O 1
ATOM 668 N N . PRO A 1 86 ? -9.637 -2.700 15.248 1.00 83.81 86 PRO A N 1
ATOM 669 C CA . PRO A 1 86 ? -9.704 -1.797 16.405 1.00 83.81 86 PRO A CA 1
ATOM 670 C C . PRO A 1 86 ? -8.467 -0.899 16.568 1.00 83.81 86 PRO A C 1
ATOM 672 O O . PRO A 1 86 ? -8.590 0.310 16.773 1.00 83.81 86 PRO A O 1
ATOM 675 N N . ASP A 1 87 ? -7.279 -1.479 16.403 1.00 88.38 87 ASP A N 1
ATOM 676 C CA . ASP A 1 87 ? -5.971 -0.853 16.625 1.00 88.38 87 ASP A CA 1
ATOM 677 C C . ASP A 1 87 ? -5.479 0.014 15.455 1.00 88.38 87 ASP A C 1
ATOM 679 O O . ASP A 1 87 ? -4.401 0.599 15.544 1.00 88.38 87 ASP A O 1
ATOM 683 N N . ILE A 1 88 ? -6.266 0.162 14.379 1.00 90.69 88 ILE A N 1
ATOM 684 C CA . ILE A 1 88 ? -5.848 0.983 13.239 1.00 90.69 88 ILE A CA 1
ATOM 685 C C . ILE A 1 88 ? -5.786 2.473 13.588 1.00 90.69 88 ILE A C 1
ATOM 687 O O . ILE A 1 88 ? -6.734 3.052 14.148 1.00 90.69 88 ILE A O 1
ATOM 691 N N . ARG A 1 89 ? -4.664 3.092 13.202 1.00 92.75 89 ARG A N 1
ATOM 692 C CA . ARG A 1 89 ? -4.365 4.516 13.404 1.00 92.75 89 ARG A CA 1
ATOM 693 C C . ARG A 1 89 ? -4.279 5.270 12.077 1.00 92.75 89 ARG A C 1
ATOM 695 O O . ARG A 1 89 ? -3.867 4.718 11.056 1.00 92.75 89 ARG A O 1
ATOM 702 N N . ASP A 1 90 ? -4.685 6.534 12.102 1.00 92.50 90 ASP A N 1
ATOM 703 C CA . ASP A 1 90 ? -4.523 7.507 11.012 1.00 92.50 90 ASP A CA 1
ATOM 704 C C . ASP A 1 90 ? -3.227 8.329 11.142 1.00 92.50 90 ASP A C 1
ATOM 706 O O . ASP A 1 90 ? -2.850 9.064 10.228 1.00 92.50 90 ASP A O 1
ATOM 710 N N . THR A 1 91 ? -2.516 8.164 12.259 1.00 92.69 91 THR A N 1
ATOM 711 C CA . THR A 1 91 ? -1.196 8.727 12.537 1.00 92.69 91 THR A CA 1
ATOM 712 C C . THR A 1 91 ? -0.119 7.646 12.509 1.00 92.69 91 THR A C 1
ATOM 714 O O . THR A 1 91 ? -0.372 6.478 12.803 1.00 92.69 91 THR A O 1
ATOM 717 N N . ARG A 1 92 ? 1.103 8.042 12.137 1.00 91.56 92 ARG A N 1
ATOM 718 C CA . ARG A 1 92 ? 2.275 7.157 12.059 1.00 91.56 92 ARG A CA 1
ATOM 719 C C . ARG A 1 92 ? 2.539 6.465 13.406 1.00 91.56 92 ARG A C 1
ATOM 721 O O . ARG A 1 92 ? 2.478 7.119 14.445 1.00 91.56 92 ARG A O 1
ATOM 728 N N . LEU A 1 93 ? 2.898 5.177 13.370 1.00 92.38 93 LEU A N 1
ATOM 729 C CA . LEU A 1 93 ? 3.319 4.428 14.564 1.00 92.38 93 LEU A CA 1
ATOM 730 C C . LEU A 1 93 ? 4.660 4.953 15.099 1.00 92.38 93 LEU A C 1
ATOM 732 O O . LEU A 1 93 ? 5.513 5.377 14.317 1.00 92.38 93 LEU A O 1
ATOM 736 N N . GLU A 1 94 ? 4.881 4.886 16.410 1.00 89.00 94 GLU A N 1
ATOM 737 C CA . GLU A 1 94 ? 6.171 5.251 17.014 1.00 89.00 94 GLU A CA 1
ATOM 738 C C . GLU A 1 94 ? 7.248 4.218 16.661 1.00 89.00 94 GLU A C 1
ATOM 740 O O . GLU A 1 94 ? 8.303 4.558 16.120 1.00 89.00 94 GLU A O 1
ATOM 745 N N . GLU A 1 95 ? 6.929 2.939 16.859 1.00 88.31 95 GLU A N 1
ATOM 746 C CA . GLU A 1 95 ? 7.770 1.811 16.478 1.00 88.31 95 GLU A CA 1
ATOM 747 C C . GLU A 1 95 ? 7.261 1.208 15.166 1.00 88.31 95 GLU A C 1
ATOM 749 O O . GLU A 1 95 ? 6.111 0.789 15.059 1.00 88.31 95 GLU A O 1
ATOM 754 N N . ASN A 1 96 ? 8.116 1.192 14.143 1.00 86.94 96 ASN A N 1
ATOM 755 C CA . ASN A 1 96 ? 7.810 0.575 12.855 1.00 86.94 96 ASN A CA 1
ATOM 756 C C . ASN A 1 96 ? 8.909 -0.416 12.511 1.00 86.94 96 ASN A C 1
ATOM 758 O O . ASN A 1 96 ? 10.078 -0.034 12.452 1.00 86.94 96 ASN A O 1
ATOM 762 N N . ASP A 1 97 ? 8.523 -1.642 12.182 1.00 83.38 97 ASP A N 1
ATOM 763 C CA . ASP A 1 97 ? 9.428 -2.579 11.522 1.00 83.38 97 ASP A CA 1
ATOM 764 C C . ASP A 1 97 ? 9.604 -2.175 10.049 1.00 83.38 97 ASP A C 1
ATOM 766 O O . ASP A 1 97 ? 10.648 -2.423 9.443 1.00 83.38 97 ASP A O 1
ATOM 770 N N . GLN A 1 98 ? 8.590 -1.512 9.470 1.00 84.81 98 GLN A N 1
ATOM 771 C CA . GLN A 1 98 ? 8.617 -1.049 8.089 1.00 84.81 98 GLN A CA 1
ATOM 772 C C . GLN A 1 98 ? 7.733 0.184 7.844 1.00 84.81 98 GLN A C 1
ATOM 774 O O . GLN A 1 98 ? 6.649 0.319 8.407 1.00 84.81 98 GLN A O 1
ATOM 779 N N . ILE A 1 99 ? 8.178 1.072 6.950 1.00 88.94 99 ILE A N 1
ATOM 780 C CA . ILE A 1 99 ? 7.361 2.162 6.399 1.00 88.94 99 ILE A CA 1
ATOM 781 C C . ILE A 1 99 ? 7.194 1.919 4.905 1.00 88.94 99 ILE A C 1
ATOM 783 O O . ILE A 1 99 ? 8.188 1.741 4.196 1.00 88.94 99 ILE A O 1
ATOM 787 N N . VAL A 1 100 ? 5.947 1.910 4.445 1.00 93.56 100 VAL A N 1
ATOM 788 C CA . VAL A 1 100 ? 5.587 1.609 3.058 1.00 93.56 100 VAL A CA 1
ATOM 789 C C . VAL A 1 100 ? 4.820 2.782 2.462 1.00 93.56 100 VAL A C 1
ATOM 791 O O . VAL A 1 100 ? 3.922 3.329 3.088 1.00 93.56 100 VAL A O 1
ATOM 794 N N . PHE A 1 101 ? 5.162 3.152 1.242 1.00 93.19 101 PHE A N 1
ATOM 795 C CA . PHE A 1 101 ? 4.463 4.099 0.390 1.00 93.19 101 PHE A CA 1
ATOM 796 C C . PHE A 1 101 ? 3.797 3.302 -0.718 1.00 93.19 101 PHE A C 1
ATOM 798 O O . PHE A 1 101 ? 4.451 2.470 -1.354 1.00 93.19 101 PHE A O 1
ATOM 805 N N . VAL A 1 102 ? 2.503 3.514 -0.917 1.00 96.38 102 VAL A N 1
ATOM 806 C CA . VAL A 1 102 ? 1.746 2.825 -1.960 1.00 96.38 102 VAL A CA 1
ATOM 807 C C . VAL A 1 102 ? 1.163 3.821 -2.935 1.00 96.38 102 VAL A C 1
ATOM 809 O O . VAL A 1 102 ? 0.708 4.886 -2.525 1.00 96.38 102 VAL A O 1
ATOM 812 N N . ASP A 1 103 ? 1.145 3.423 -4.200 1.00 95.50 103 ASP A N 1
ATOM 813 C CA . ASP A 1 103 ? 0.464 4.163 -5.251 1.00 95.50 103 ASP A CA 1
ATOM 814 C C . ASP A 1 103 ? -0.071 3.204 -6.322 1.00 95.50 103 ASP A C 1
ATOM 816 O O . ASP A 1 103 ? 0.480 2.122 -6.578 1.00 95.50 103 ASP A O 1
ATOM 820 N N . GLY A 1 104 ? -1.172 3.598 -6.946 1.00 93.62 104 GLY A N 1
ATOM 821 C CA . GLY A 1 104 ? -1.774 2.933 -8.079 1.00 93.62 104 GLY A CA 1
ATOM 822 C C . GLY A 1 104 ? -2.288 3.937 -9.099 1.00 93.62 104 GLY A C 1
ATOM 823 O O . GLY A 1 104 ? -3.067 4.838 -8.808 1.00 93.62 104 GLY A O 1
ATOM 824 N N . LEU A 1 105 ? -1.956 3.707 -10.364 1.00 93.69 105 LEU A N 1
ATOM 825 C CA . LEU A 1 105 ? -2.306 4.642 -11.425 1.00 93.69 105 LEU A CA 1
ATOM 826 C C . LEU A 1 105 ? -2.830 3.962 -12.673 1.00 93.69 105 LEU A C 1
ATOM 828 O O . LEU A 1 105 ? -2.644 2.768 -12.917 1.00 93.69 105 LEU A O 1
ATOM 832 N N . CYS A 1 106 ? -3.478 4.774 -13.501 1.00 92.81 106 CYS A N 1
ATOM 833 C CA . CYS A 1 106 ? -3.929 4.397 -14.826 1.00 92.81 106 CYS A CA 1
ATOM 834 C C . CYS A 1 106 ? -3.681 5.556 -15.795 1.00 92.81 106 CYS A C 1
ATOM 836 O O . CYS A 1 106 ? -4.225 6.643 -15.609 1.00 92.81 106 CYS A O 1
ATOM 838 N N . LEU A 1 107 ? -2.912 5.309 -16.852 1.00 92.00 107 LEU A N 1
ATOM 839 C CA . LEU A 1 107 ? -2.524 6.300 -17.859 1.00 92.00 107 LEU A CA 1
ATOM 840 C C . LEU A 1 107 ? -2.651 5.725 -19.273 1.00 92.00 107 LEU A C 1
ATOM 842 O O . LEU A 1 107 ? -2.881 4.530 -19.441 1.00 92.00 107 LEU A O 1
ATOM 846 N N . ARG A 1 108 ? -2.519 6.559 -20.308 1.00 88.94 108 ARG A N 1
ATOM 847 C CA . ARG A 1 108 ? -2.435 6.094 -21.703 1.00 88.94 108 ARG A CA 1
ATOM 848 C C . ARG A 1 108 ? -0.978 6.026 -22.142 1.00 88.94 108 ARG A C 1
ATOM 850 O O . ARG A 1 108 ? -0.233 6.968 -21.896 1.00 88.94 108 ARG A O 1
ATOM 857 N N . ASP A 1 109 ? -0.591 4.936 -22.798 1.00 82.62 109 ASP A N 1
ATOM 858 C CA . ASP A 1 109 ? 0.722 4.834 -23.438 1.00 82.62 109 ASP A CA 1
ATOM 859 C C . ASP A 1 109 ? 0.789 5.653 -24.743 1.00 82.62 109 ASP A C 1
ATOM 861 O O . ASP A 1 109 ? -0.212 6.206 -25.209 1.00 82.62 109 ASP A O 1
ATOM 865 N N . GLY A 1 110 ? 1.970 5.706 -25.367 1.00 81.62 110 GLY A N 1
ATOM 866 C CA . GLY A 1 110 ? 2.182 6.410 -26.640 1.00 81.62 110 GLY A CA 1
ATOM 867 C C . GLY A 1 110 ? 1.358 5.869 -27.819 1.00 81.62 110 GLY A C 1
ATOM 868 O O . GLY A 1 110 ? 1.293 6.516 -28.860 1.00 81.62 110 GLY A O 1
ATOM 869 N N . THR A 1 111 ? 0.701 4.713 -27.664 1.00 81.88 111 THR A N 1
ATOM 870 C CA . THR A 1 111 ? -0.220 4.130 -28.657 1.00 81.88 111 THR A CA 1
ATOM 871 C C . THR A 1 111 ? -1.689 4.462 -28.372 1.00 81.88 111 THR A C 1
ATOM 873 O O . THR A 1 111 ? -2.568 4.098 -29.150 1.00 81.88 111 THR A O 1
ATOM 876 N N . GLY A 1 112 ? -1.976 5.159 -27.265 1.00 83.50 112 GLY A N 1
ATOM 877 C CA . GLY A 1 112 ? -3.328 5.495 -26.815 1.00 83.50 112 GLY A CA 1
ATOM 878 C C . GLY A 1 112 ? -4.003 4.410 -25.967 1.00 83.50 112 GLY A C 1
ATOM 879 O O . GLY A 1 112 ? -5.148 4.603 -25.537 1.00 83.50 112 GLY A O 1
ATOM 880 N N . THR A 1 113 ? -3.311 3.303 -25.683 1.00 84.69 113 THR A N 1
ATOM 881 C CA . THR A 1 113 ? -3.828 2.177 -24.893 1.00 84.69 113 THR A CA 1
ATOM 882 C C . THR A 1 113 ? -3.736 2.489 -23.404 1.00 84.69 113 THR A C 1
ATOM 884 O O . THR A 1 113 ? -2.716 2.989 -22.933 1.00 84.69 113 THR A O 1
ATOM 887 N N . LEU A 1 114 ? -4.794 2.194 -22.640 1.00 86.38 114 LEU A N 1
ATOM 888 C CA . LEU A 1 114 ? -4.762 2.356 -21.186 1.00 86.38 114 LEU A CA 1
ATOM 889 C C . LEU A 1 114 ? -3.855 1.299 -20.551 1.00 86.38 114 LEU A C 1
ATOM 891 O O . LEU A 1 114 ? -4.034 0.098 -20.759 1.00 86.38 114 LEU A O 1
ATOM 895 N N . ARG A 1 115 ? -2.905 1.774 -19.753 1.00 88.06 115 ARG A N 1
ATOM 896 C CA . ARG A 1 115 ? -2.002 0.991 -18.920 1.00 88.06 115 ARG A CA 1
ATOM 897 C C . ARG A 1 115 ? -2.280 1.310 -17.466 1.00 88.06 115 ARG A C 1
ATOM 899 O O . ARG A 1 115 ? -2.518 2.460 -17.104 1.00 88.06 115 ARG A O 1
ATOM 906 N N . THR A 1 116 ? -2.248 0.290 -16.630 1.00 88.38 116 THR A N 1
ATOM 907 C CA . THR A 1 116 ? -2.486 0.423 -15.196 1.00 88.38 11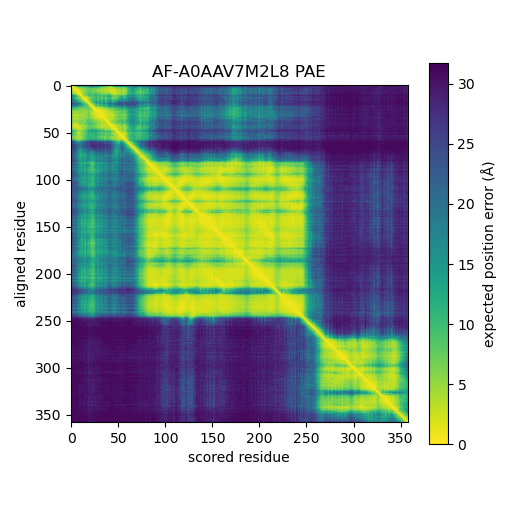6 THR A CA 1
ATOM 908 C C . THR A 1 116 ? -1.388 -0.319 -14.459 1.00 88.38 116 THR A C 1
ATOM 910 O O . THR A 1 116 ? -0.966 -1.392 -14.895 1.00 88.38 116 THR A O 1
ATOM 913 N N . GLY A 1 117 ? -0.913 0.261 -13.366 1.00 88.81 117 GLY A N 1
ATOM 914 C CA . GLY A 1 117 ? 0.125 -0.320 -12.529 1.00 88.81 117 GLY A CA 1
ATOM 915 C C . GLY A 1 117 ? -0.052 0.098 -11.081 1.00 88.81 117 GLY A C 1
ATOM 916 O O . GLY A 1 117 ? -0.756 1.064 -10.794 1.00 88.81 117 GLY A O 1
ATOM 917 N N . TYR A 1 118 ? 0.565 -0.661 -10.187 1.00 93.75 118 TYR A N 1
ATOM 918 C CA . TYR A 1 118 ? 0.652 -0.344 -8.769 1.00 93.75 118 TYR A CA 1
ATOM 919 C C . TYR A 1 118 ? 2.072 -0.550 -8.266 1.00 93.75 118 TYR A C 1
ATOM 921 O O . TYR A 1 118 ? 2.833 -1.333 -8.848 1.00 93.75 118 TYR A O 1
ATOM 929 N N . ALA A 1 119 ? 2.382 0.092 -7.149 1.00 89.94 119 ALA A N 1
ATOM 930 C CA . ALA A 1 119 ? 3.614 -0.104 -6.415 1.00 89.94 119 ALA A CA 1
ATOM 931 C C . ALA A 1 119 ? 3.392 0.009 -4.904 1.00 89.94 119 ALA A C 1
ATOM 933 O O . ALA A 1 119 ? 2.566 0.785 -4.430 1.00 89.94 119 ALA A O 1
ATOM 934 N N . GLY A 1 120 ? 4.158 -0.780 -4.160 1.00 91.12 120 GLY A N 1
ATOM 935 C CA . GLY A 1 120 ? 4.392 -0.662 -2.732 1.00 91.12 120 GLY A CA 1
ATOM 936 C C . GLY A 1 120 ? 5.898 -0.620 -2.498 1.00 91.12 120 GLY A C 1
ATOM 937 O O . GLY A 1 120 ? 6.610 -1.590 -2.775 1.00 91.12 120 GLY A O 1
ATOM 938 N N . CYS A 1 121 ? 6.391 0.508 -2.005 1.00 83.38 121 CYS A N 1
ATOM 939 C CA . CYS A 1 121 ? 7.812 0.804 -1.865 1.00 83.38 121 CYS A CA 1
ATOM 940 C C . CYS A 1 121 ? 8.138 1.220 -0.430 1.00 83.38 121 CYS A C 1
ATOM 942 O O . CYS A 1 121 ? 7.343 1.875 0.226 1.00 83.38 121 CYS A O 1
ATOM 944 N N . THR A 1 122 ? 9.326 0.899 0.067 1.00 79.75 122 THR A N 1
ATOM 945 C CA . THR A 1 122 ? 9.940 1.684 1.147 1.00 79.75 122 THR A CA 1
ATOM 946 C C . THR A 1 122 ? 10.643 2.885 0.530 1.00 79.75 122 THR A C 1
ATOM 948 O O . THR A 1 122 ? 10.837 2.926 -0.681 1.00 79.75 122 THR A O 1
ATOM 951 N N . ILE A 1 123 ? 11.115 3.840 1.338 1.00 70.56 123 ILE A N 1
ATOM 952 C CA . ILE A 1 123 ? 11.958 4.913 0.786 1.00 70.56 123 ILE A CA 1
ATOM 953 C C . ILE A 1 123 ? 13.212 4.363 0.101 1.00 70.56 123 ILE A C 1
ATOM 955 O O . ILE A 1 123 ? 13.730 4.966 -0.820 1.00 70.56 123 ILE A O 1
ATOM 959 N N . THR A 1 124 ? 13.685 3.206 0.554 1.00 63.31 124 THR A N 1
ATOM 960 C CA . THR A 1 124 ? 14.940 2.614 0.125 1.00 63.31 124 THR A CA 1
ATOM 961 C C . THR A 1 124 ? 14.788 1.652 -1.063 1.00 63.31 124 THR A C 1
ATOM 963 O O . THR A 1 124 ? 15.776 1.371 -1.736 1.00 63.31 124 THR A O 1
ATOM 966 N N . GLY A 1 125 ? 13.582 1.154 -1.380 1.00 70.75 125 GLY A N 1
ATOM 967 C CA . GLY A 1 125 ? 13.393 0.166 -2.451 1.00 70.75 125 GLY A CA 1
ATOM 968 C C . GLY A 1 125 ? 11.952 -0.326 -2.661 1.00 70.75 125 GLY A C 1
ATOM 969 O O . GLY A 1 125 ? 11.099 -0.168 -1.797 1.00 70.75 125 GLY A O 1
ATOM 970 N N . THR A 1 126 ? 11.660 -0.939 -3.814 1.00 78.06 126 THR A N 1
ATOM 971 C CA . THR A 1 126 ? 10.326 -1.485 -4.107 1.00 78.06 126 THR A CA 1
ATOM 972 C C . THR A 1 126 ? 10.164 -2.834 -3.437 1.00 78.06 126 THR A C 1
ATOM 974 O O . THR A 1 126 ? 11.012 -3.717 -3.594 1.00 78.06 126 THR A O 1
ATOM 977 N N . LEU A 1 127 ? 9.065 -3.002 -2.712 1.00 80.56 127 LEU A N 1
ATOM 978 C CA . LEU A 1 127 ? 8.706 -4.265 -2.084 1.00 80.56 127 LEU A CA 1
ATOM 979 C C . LEU A 1 127 ? 7.937 -5.151 -3.052 1.00 80.56 127 LEU A C 1
ATOM 981 O O . LEU A 1 127 ? 8.307 -6.302 -3.266 1.00 80.56 127 LEU A O 1
ATOM 985 N N . GLU A 1 128 ? 6.899 -4.587 -3.660 1.00 86.62 128 GLU A N 1
ATOM 986 C CA . GLU A 1 128 ? 6.103 -5.231 -4.693 1.00 86.62 128 GLU A CA 1
ATOM 987 C C . GLU A 1 128 ? 5.574 -4.161 -5.643 1.00 86.62 128 GLU A C 1
ATOM 989 O O . GLU A 1 128 ? 5.092 -3.122 -5.205 1.00 86.62 128 GLU A O 1
ATOM 994 N N . ALA A 1 129 ? 5.630 -4.404 -6.944 1.00 84.62 129 ALA A N 1
ATOM 995 C CA . ALA A 1 129 ? 4.991 -3.539 -7.926 1.00 84.62 129 ALA A CA 1
ATOM 996 C C . ALA A 1 129 ? 4.634 -4.343 -9.165 1.00 84.62 129 ALA A C 1
ATOM 998 O O . ALA A 1 129 ? 5.310 -5.311 -9.501 1.00 84.62 129 ALA A O 1
ATOM 999 N N . SER A 1 130 ? 3.563 -3.990 -9.861 1.00 84.19 130 SER A N 1
ATOM 1000 C CA . SER A 1 130 ? 3.207 -4.701 -11.084 1.00 84.19 130 SER A CA 1
ATOM 1001 C C . SER A 1 130 ? 2.295 -3.891 -11.976 1.00 84.19 130 SER A C 1
ATOM 1003 O O . SER A 1 130 ? 1.441 -3.134 -11.518 1.00 84.19 130 SER A O 1
ATOM 1005 N N . TRP A 1 131 ? 2.411 -4.143 -13.274 1.00 81.69 131 TRP A N 1
ATOM 1006 C CA . TRP A 1 131 ? 1.353 -3.830 -14.220 1.00 81.69 131 TRP A CA 1
ATOM 1007 C C . TRP A 1 131 ? 0.104 -4.680 -13.948 1.00 81.69 131 TRP A C 1
ATOM 1009 O O . TRP A 1 131 ? 0.191 -5.806 -13.441 1.00 81.69 131 TRP A O 1
ATOM 1019 N N . LEU A 1 132 ? -1.062 -4.138 -14.289 1.00 79.56 132 LEU A N 1
ATOM 1020 C CA . LEU A 1 132 ? -2.361 -4.775 -14.104 1.00 79.56 132 LEU A CA 1
ATOM 1021 C C . LEU A 1 132 ? -3.039 -4.995 -15.456 1.00 79.56 132 LEU A C 1
ATOM 1023 O O . LEU A 1 132 ? -3.493 -4.055 -16.108 1.00 79.56 132 LEU A O 1
ATOM 1027 N N . LEU A 1 133 ? -3.140 -6.261 -15.864 1.00 76.00 133 LEU A N 1
ATOM 1028 C CA . LEU A 1 133 ? -3.870 -6.647 -17.068 1.00 76.00 133 LEU A CA 1
ATOM 1029 C C . LEU A 1 133 ? -5.382 -6.568 -16.833 1.00 76.00 133 LEU A C 1
ATOM 1031 O O . LEU A 1 133 ? -5.894 -7.114 -15.858 1.00 76.00 133 LEU A O 1
ATOM 1035 N N . GLY A 1 134 ? -6.106 -5.930 -17.755 1.00 69.50 134 GLY A N 1
ATOM 1036 C CA . GLY A 1 134 ? -7.572 -5.866 -17.721 1.00 69.50 134 GLY A CA 1
ATOM 1037 C C . GLY A 1 134 ? -8.144 -4.934 -16.647 1.00 69.50 134 GLY A C 1
ATOM 1038 O O . GLY A 1 134 ? -9.353 -4.925 -16.426 1.00 69.50 134 GLY A O 1
ATOM 1039 N N . VAL A 1 135 ? -7.294 -4.141 -15.991 1.00 76.50 135 VAL A N 1
ATOM 1040 C CA . VAL A 1 135 ? -7.703 -3.060 -15.092 1.00 76.50 135 VAL A CA 1
ATOM 1041 C C . VAL A 1 135 ? -7.469 -1.740 -15.816 1.00 76.50 135 VAL A C 1
ATOM 1043 O O . VAL A 1 135 ? -6.431 -1.560 -16.438 1.00 76.50 135 VAL A O 1
ATOM 1046 N N . TYR A 1 136 ? -8.448 -0.836 -15.751 1.00 82.25 136 TYR A N 1
ATOM 1047 C CA . TYR A 1 136 ? -8.433 0.447 -16.468 1.00 82.25 136 TYR A CA 1
ATOM 10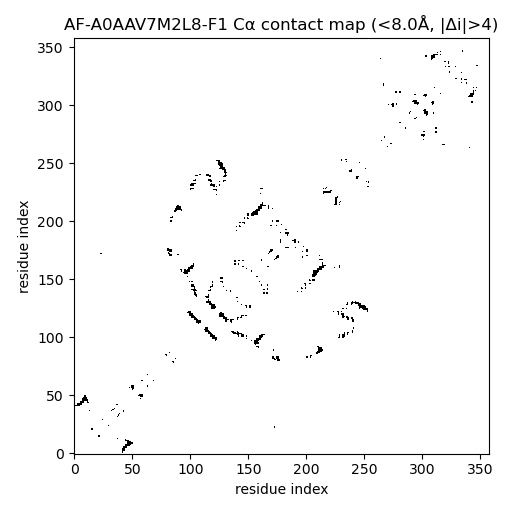48 C C . TYR A 1 136 ? -8.888 1.606 -15.567 1.00 82.25 136 TYR A C 1
ATOM 1050 O O . TYR A 1 136 ? -9.630 2.494 -15.986 1.00 82.25 136 TYR A O 1
ATOM 1058 N N . SER A 1 137 ? -8.532 1.553 -14.281 1.00 86.94 137 SER A N 1
ATOM 1059 C CA . SER A 1 137 ? -8.969 2.528 -13.278 1.00 86.94 137 SER A CA 1
ATOM 1060 C C . SER A 1 137 ? -7.889 2.748 -12.227 1.00 86.94 137 SER A C 1
ATOM 1062 O O . SER A 1 137 ? -7.479 1.794 -11.569 1.00 86.94 137 SER A O 1
ATOM 1064 N N . ALA A 1 138 ? -7.494 4.010 -12.031 1.00 90.94 138 ALA A N 1
ATOM 1065 C CA . ALA A 1 138 ? -6.538 4.402 -10.994 1.00 90.94 138 ALA A CA 1
ATOM 1066 C C . ALA A 1 138 ? -7.055 4.035 -9.594 1.00 90.94 138 ALA A C 1
ATOM 1068 O O . ALA A 1 138 ? -6.367 3.372 -8.840 1.00 90.94 138 ALA A O 1
ATOM 1069 N N . GLN A 1 139 ? -8.334 4.305 -9.302 1.00 90.56 139 GLN A N 1
ATOM 1070 C CA . GLN A 1 139 ? -8.949 3.922 -8.023 1.00 90.56 139 GLN A CA 1
ATOM 1071 C C . GLN A 1 139 ? -8.851 2.419 -7.732 1.00 90.56 139 GLN A C 1
ATOM 1073 O O . GLN A 1 139 ? -8.699 2.028 -6.583 1.00 90.56 139 GLN A O 1
ATOM 1078 N N . VAL A 1 140 ? -8.967 1.561 -8.751 1.00 89.75 140 VAL A N 1
ATOM 1079 C CA . VAL A 1 140 ? -8.809 0.111 -8.556 1.00 89.75 140 VAL A CA 1
ATOM 1080 C C . VAL A 1 140 ? -7.342 -0.247 -8.346 1.00 89.75 140 VAL A C 1
ATOM 1082 O O . VAL A 1 140 ? -7.054 -1.093 -7.505 1.00 89.75 140 VAL A O 1
ATOM 1085 N N . ALA A 1 141 ? -6.428 0.389 -9.080 1.00 92.38 141 ALA A N 1
ATOM 1086 C CA . ALA A 1 141 ? -4.993 0.193 -8.909 1.00 92.38 141 ALA A CA 1
ATOM 1087 C C . ALA A 1 141 ? -4.540 0.538 -7.486 1.00 92.38 141 ALA A C 1
ATOM 1089 O O . ALA A 1 141 ? -3.808 -0.236 -6.886 1.00 92.38 141 ALA A O 1
ATOM 1090 N N . GLU A 1 142 ? -5.061 1.623 -6.922 1.00 95.25 142 GLU A N 1
ATOM 1091 C CA . GLU A 1 142 ? -4.803 2.083 -5.551 1.00 95.25 142 GLU A CA 1
ATOM 1092 C C . GLU A 1 142 ? -5.251 1.068 -4.500 1.00 95.25 142 GLU A C 1
ATOM 1094 O O . GLU A 1 142 ? -4.520 0.733 -3.569 1.00 95.25 142 GLU A O 1
ATOM 1099 N N . LEU A 1 143 ? -6.451 0.501 -4.677 1.00 92.75 143 LEU A N 1
ATOM 1100 C CA . LEU A 1 143 ? -6.932 -0.570 -3.804 1.00 92.75 143 LEU A CA 1
ATOM 1101 C C . LEU A 1 143 ? -6.060 -1.821 -3.906 1.00 92.75 143 LEU A C 1
ATOM 1103 O O . LEU A 1 143 ? -5.853 -2.498 -2.900 1.00 92.75 143 LEU A O 1
ATOM 1107 N N . VAL A 1 144 ? -5.551 -2.137 -5.099 1.00 90.94 144 VAL A N 1
ATOM 1108 C CA . VAL A 1 144 ? -4.615 -3.252 -5.285 1.00 90.94 144 VAL A CA 1
ATOM 1109 C C . VAL A 1 144 ? -3.268 -2.940 -4.627 1.00 90.94 144 VAL A C 1
ATOM 1111 O O . VAL A 1 144 ? -2.751 -3.808 -3.928 1.00 90.94 144 VAL A O 1
ATOM 1114 N N . ALA A 1 145 ? -2.743 -1.722 -4.787 1.00 94.50 145 ALA A N 1
ATOM 1115 C CA . ALA A 1 145 ? -1.495 -1.259 -4.181 1.00 94.50 145 ALA A CA 1
ATOM 1116 C C . ALA A 1 145 ? -1.537 -1.404 -2.659 1.00 94.50 145 ALA A C 1
ATOM 1118 O O . ALA A 1 145 ? -0.671 -2.057 -2.072 1.00 94.50 145 ALA A O 1
ATOM 1119 N N . LEU A 1 146 ? -2.610 -0.883 -2.049 1.00 95.88 146 LEU A N 1
ATOM 1120 C CA . LEU A 1 146 ? -2.909 -1.080 -0.639 1.00 95.88 146 LEU A CA 1
ATOM 1121 C C . LEU A 1 146 ? -2.961 -2.574 -0.339 1.00 95.88 146 LEU A C 1
ATOM 1123 O O . LEU A 1 146 ? -2.057 -3.068 0.306 1.00 95.88 146 LEU A O 1
ATOM 1127 N N . THR A 1 147 ? -3.922 -3.326 -0.869 1.00 92.50 147 THR A N 1
ATOM 1128 C CA . THR A 1 147 ? -4.091 -4.759 -0.551 1.00 92.50 147 THR A CA 1
ATOM 1129 C C . THR A 1 147 ? -2.772 -5.548 -0.586 1.00 92.50 147 THR A C 1
ATOM 1131 O O . THR A 1 147 ? -2.485 -6.323 0.327 1.00 92.50 147 THR A O 1
ATOM 1134 N N . ARG A 1 148 ? -1.934 -5.324 -1.607 1.00 92.31 148 ARG A N 1
ATOM 1135 C CA . ARG A 1 148 ? -0.624 -5.972 -1.752 1.00 92.31 148 ARG A CA 1
ATOM 1136 C C . ARG A 1 148 ? 0.376 -5.584 -0.674 1.00 92.31 148 ARG A C 1
ATOM 1138 O O . ARG A 1 148 ? 1.008 -6.477 -0.114 1.00 92.31 148 ARG A O 1
ATOM 1145 N N . ALA A 1 149 ? 0.472 -4.307 -0.318 1.00 92.62 149 ALA A N 1
ATOM 1146 C CA . ALA A 1 149 ? 1.345 -3.876 0.769 1.00 92.62 149 ALA A CA 1
ATOM 1147 C C . ALA A 1 149 ? 1.030 -4.596 2.092 1.00 92.62 149 ALA A C 1
ATOM 1149 O O . ALA A 1 149 ? 1.940 -4.918 2.848 1.00 92.62 149 ALA A O 1
ATOM 1150 N N . TRP A 1 150 ? -0.233 -4.937 2.351 1.00 90.44 150 TRP A N 1
ATOM 1151 C CA . TRP A 1 150 ? -0.633 -5.550 3.619 1.00 90.44 150 TRP A CA 1
ATOM 1152 C C . TRP A 1 150 ? -0.266 -7.039 3.636 1.00 90.44 150 TRP A C 1
ATOM 1154 O O . TRP A 1 150 ? 0.137 -7.561 4.672 1.00 90.44 150 TRP A O 1
ATOM 1164 N N . TYR A 1 151 ? -0.327 -7.710 2.476 1.00 86.69 151 TYR A N 1
ATOM 1165 C CA . TYR A 1 151 ? 0.207 -9.065 2.307 1.00 86.69 151 TYR A CA 1
ATOM 1166 C C . TYR A 1 151 ? 1.722 -9.114 2.510 1.00 86.69 151 TYR A C 1
ATOM 1168 O O . TYR A 1 151 ? 2.221 -10.017 3.181 1.00 86.69 151 TYR A O 1
ATOM 1176 N N . VAL A 1 152 ? 2.449 -8.154 1.940 1.00 85.19 152 VAL A N 1
ATOM 1177 C CA . VAL A 1 152 ? 3.911 -8.089 2.062 1.00 85.19 152 VAL A CA 1
ATOM 1178 C C . VAL A 1 152 ? 4.345 -7.761 3.493 1.00 85.19 152 VAL A C 1
ATOM 1180 O O . VAL A 1 152 ? 5.361 -8.279 3.953 1.00 85.19 152 VAL A O 1
ATOM 1183 N N . SER A 1 153 ? 3.561 -6.963 4.216 1.00 88.88 153 SER A N 1
ATOM 1184 C CA . SER A 1 153 ? 3.826 -6.586 5.609 1.00 88.88 153 SER A CA 1
ATOM 1185 C C . SER A 1 153 ? 3.141 -7.494 6.640 1.00 88.88 153 SER A C 1
ATOM 1187 O O . SER A 1 153 ? 2.932 -7.090 7.785 1.00 88.88 153 SER A O 1
ATOM 1189 N N . ALA A 1 154 ? 2.784 -8.725 6.265 1.00 87.88 154 ALA A N 1
ATOM 1190 C CA . ALA A 1 154 ? 2.177 -9.678 7.188 1.00 87.88 154 ALA A CA 1
ATOM 1191 C C . ALA A 1 154 ? 3.085 -9.937 8.404 1.00 87.88 154 ALA A C 1
ATOM 1193 O O . ALA A 1 154 ? 4.273 -10.226 8.249 1.00 87.88 154 ALA A O 1
ATOM 1194 N N . LYS A 1 155 ? 2.501 -9.890 9.611 1.00 89.75 155 LYS A N 1
ATOM 1195 C CA . LYS A 1 155 ? 3.198 -10.031 10.906 1.00 89.75 155 LYS A CA 1
ATOM 1196 C C . LYS A 1 155 ? 4.273 -8.969 11.194 1.00 89.75 155 LYS A C 1
ATOM 1198 O O . LYS A 1 155 ? 5.168 -9.231 11.987 1.00 89.75 155 LYS A O 1
ATOM 1203 N N . LEU A 1 156 ? 4.218 -7.811 10.537 1.00 89.50 156 LEU A N 1
ATOM 1204 C CA . LEU A 1 156 ? 5.080 -6.662 10.833 1.00 89.50 156 LEU A CA 1
ATOM 1205 C C . LEU A 1 156 ? 4.260 -5.523 11.437 1.00 89.50 156 LEU A C 1
ATOM 1207 O O . LEU A 1 156 ? 3.060 -5.408 11.169 1.00 89.50 156 LEU A O 1
ATOM 1211 N N . ARG A 1 157 ? 4.919 -4.642 12.189 1.00 93.12 157 ARG A N 1
ATOM 1212 C CA . ARG A 1 157 ? 4.377 -3.339 12.590 1.00 93.12 157 ARG A CA 1
ATOM 1213 C C . ARG A 1 157 ? 4.687 -2.320 11.501 1.00 93.12 157 ARG A C 1
ATOM 1215 O O . ARG A 1 157 ? 5.857 -2.005 11.257 1.00 93.12 157 ARG A O 1
ATOM 1222 N N . VAL A 1 158 ? 3.659 -1.842 10.804 1.00 94.19 158 VAL A N 1
ATOM 1223 C CA . VAL A 1 158 ? 3.826 -1.081 9.558 1.00 94.19 158 VAL A CA 1
ATOM 1224 C C . VAL A 1 158 ? 3.044 0.231 9.551 1.00 94.19 158 VAL A C 1
ATOM 1226 O O . VAL A 1 158 ? 1.861 0.277 9.885 1.00 94.19 158 VAL A O 1
ATOM 1229 N N . THR A 1 159 ? 3.690 1.304 9.089 1.00 96.44 159 THR A N 1
ATOM 1230 C CA . THR A 1 159 ? 2.994 2.524 8.655 1.00 96.44 159 THR A CA 1
ATOM 1231 C C . THR A 1 159 ? 2.933 2.548 7.132 1.00 96.44 159 THR A C 1
ATOM 1233 O O . THR A 1 159 ? 3.972 2.554 6.470 1.00 96.44 159 THR A O 1
ATOM 1236 N N . ILE A 1 160 ? 1.720 2.583 6.581 1.00 96.69 160 ILE A N 1
ATOM 1237 C CA . ILE A 1 160 ? 1.458 2.682 5.145 1.00 96.69 160 ILE A CA 1
ATOM 1238 C C . ILE A 1 160 ? 0.993 4.101 4.812 1.00 96.69 160 ILE A C 1
ATOM 1240 O O . ILE A 1 160 ? -0.019 4.570 5.331 1.00 96.69 160 ILE A O 1
ATOM 1244 N N . TYR A 1 161 ? 1.709 4.771 3.918 1.00 96.19 161 TYR A N 1
ATOM 1245 C CA . TYR A 1 161 ? 1.338 6.060 3.351 1.00 96.19 161 TYR A CA 1
ATOM 1246 C C . TYR A 1 161 ? 0.631 5.870 2.014 1.00 96.19 161 TYR A C 1
ATOM 1248 O O . TYR A 1 161 ? 1.110 5.126 1.159 1.00 96.19 161 TYR A O 1
ATOM 1256 N N . THR A 1 162 ? -0.493 6.561 1.837 1.00 95.69 162 THR A N 1
ATOM 1257 C CA . THR A 1 162 ? -1.242 6.592 0.575 1.00 95.69 162 THR A CA 1
ATOM 1258 C C . THR A 1 162 ? -1.717 8.006 0.269 1.00 95.69 162 THR A C 1
ATOM 1260 O O . THR A 1 162 ? -2.244 8.724 1.136 1.00 95.69 162 THR A O 1
ATOM 1263 N N . ASP A 1 163 ? -1.565 8.424 -0.983 1.00 93.94 163 ASP A N 1
ATOM 1264 C CA . ASP A 1 163 ? -2.123 9.677 -1.471 1.00 93.94 163 ASP A CA 1
ATOM 1265 C C . ASP A 1 163 ? -3.561 9.507 -2.023 1.00 93.94 163 ASP A C 1
ATOM 1267 O O . ASP A 1 163 ? -4.253 10.494 -2.315 1.00 93.94 163 ASP A O 1
ATOM 1271 N N . SER A 1 164 ? -4.092 8.285 -1.973 1.00 93.50 164 SER A N 1
ATOM 1272 C CA . SER A 1 164 ? -5.464 7.962 -2.337 1.00 93.50 164 SER A CA 1
ATOM 1273 C C . SER A 1 164 ? -6.470 8.366 -1.260 1.00 93.50 164 SER A C 1
ATOM 1275 O O . SER A 1 164 ? -6.594 7.726 -0.212 1.00 93.50 164 SER A O 1
ATOM 1277 N N . GLN A 1 165 ? -7.287 9.391 -1.527 1.00 91.62 165 GLN A N 1
ATOM 1278 C CA . GLN A 1 165 ? -8.408 9.730 -0.634 1.00 91.62 165 GLN A CA 1
ATOM 1279 C C . GLN A 1 165 ? -9.441 8.598 -0.564 1.00 91.62 165 GLN A C 1
ATOM 1281 O O . GLN A 1 165 ? -10.070 8.383 0.470 1.00 91.62 165 GLN A O 1
ATOM 1286 N N . TYR A 1 166 ? -9.616 7.868 -1.667 1.00 90.12 166 TYR A N 1
ATOM 1287 C CA . TYR A 1 166 ? -10.575 6.773 -1.739 1.00 90.12 166 TYR A CA 1
ATOM 1288 C C . TYR A 1 166 ? -10.119 5.563 -0.917 1.00 90.12 166 TYR A C 1
ATOM 1290 O O . TYR A 1 166 ? -10.904 5.047 -0.122 1.00 90.12 166 TYR A O 1
ATOM 1298 N N . GLY A 1 167 ? -8.852 5.155 -1.054 1.00 92.69 167 GLY A N 1
ATOM 1299 C CA . GLY A 1 167 ? -8.266 4.091 -0.234 1.00 92.69 167 GLY A CA 1
ATOM 1300 C C . GLY A 1 167 ? -8.288 4.436 1.257 1.00 92.69 167 GLY A 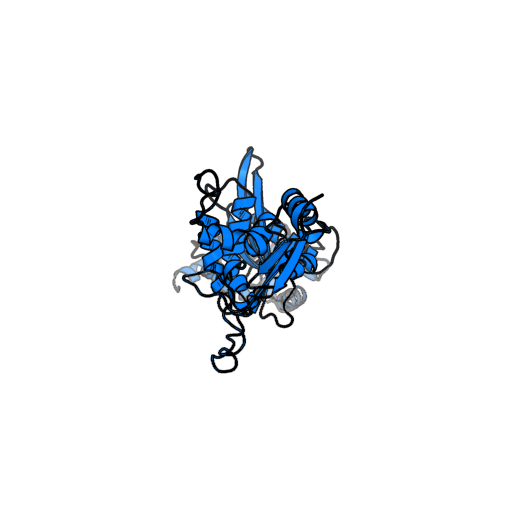C 1
ATOM 1301 O O . GLY A 1 167 ? -8.782 3.645 2.061 1.00 92.69 167 GLY A O 1
ATOM 1302 N N . PHE A 1 168 ? -7.863 5.653 1.614 1.00 94.06 168 PHE A N 1
ATOM 1303 C CA . PHE A 1 168 ? -7.898 6.141 2.996 1.00 94.06 168 PHE A CA 1
ATOM 1304 C C . PHE A 1 168 ? -9.318 6.127 3.590 1.00 94.06 168 PHE A C 1
ATOM 1306 O O . PHE A 1 168 ? -9.527 5.589 4.676 1.00 94.06 168 PHE A O 1
ATOM 1313 N N . GLY A 1 169 ? -10.313 6.642 2.858 1.00 91.50 169 GLY A N 1
ATOM 1314 C CA . GLY A 1 169 ? -11.706 6.659 3.317 1.00 91.50 169 GLY A CA 1
ATOM 1315 C C . GLY A 1 169 ? -12.338 5.266 3.431 1.00 91.50 169 GLY A C 1
ATOM 1316 O O . GLY A 1 169 ? -13.206 5.044 4.270 1.00 91.50 169 GLY A O 1
ATOM 1317 N N . ILE A 1 170 ? -11.903 4.282 2.637 1.00 91.25 170 ILE A N 1
ATOM 1318 C CA . ILE A 1 170 ? -12.339 2.888 2.827 1.00 91.25 170 ILE A CA 1
ATOM 1319 C C . ILE A 1 170 ? -11.818 2.335 4.152 1.00 91.25 170 ILE A C 1
ATOM 1321 O O . ILE A 1 170 ? -12.565 1.669 4.866 1.00 91.25 170 ILE A O 1
ATOM 1325 N N . VAL A 1 171 ? -10.558 2.610 4.474 1.00 92.50 171 VAL A N 1
ATOM 1326 C CA . VAL A 1 171 ? -9.910 2.091 5.679 1.00 92.50 171 VAL A CA 1
ATOM 1327 C C . VAL A 1 171 ? -10.492 2.718 6.946 1.00 92.50 171 VAL A C 1
ATOM 1329 O O . VAL A 1 171 ? -10.777 1.994 7.898 1.00 92.50 171 VAL A O 1
ATOM 1332 N N . HIS A 1 172 ? -10.697 4.037 6.954 1.00 89.94 172 HIS A N 1
ATOM 1333 C CA . HIS A 1 172 ? -11.071 4.764 8.174 1.00 89.94 172 HIS A CA 1
ATOM 1334 C C . HIS A 1 172 ? -12.563 5.069 8.304 1.00 89.94 172 HIS A C 1
ATOM 1336 O O . HIS A 1 172 ? -13.069 5.103 9.423 1.00 89.94 172 HIS A O 1
ATOM 1342 N N . ASP A 1 173 ? -13.281 5.230 7.190 1.00 84.56 173 ASP A N 1
ATOM 1343 C CA . ASP A 1 173 ? -14.666 5.702 7.223 1.00 84.56 173 ASP A CA 1
ATOM 1344 C C . ASP A 1 173 ? -15.659 4.592 6.826 1.00 84.56 173 ASP A C 1
ATOM 1346 O O . ASP A 1 173 ? -16.520 4.195 7.608 1.00 84.56 173 ASP A O 1
ATOM 1350 N N . PHE A 1 174 ? -15.590 4.068 5.598 1.00 83.44 174 PHE A N 1
ATOM 1351 C CA . PHE A 1 174 ? -16.747 3.373 5.001 1.00 83.44 174 PHE A CA 1
ATOM 1352 C C . PHE A 1 174 ? -16.604 1.857 4.836 1.00 83.44 174 PHE A C 1
ATOM 1354 O O . PHE A 1 174 ? -17.619 1.177 4.671 1.00 83.44 174 PHE A O 1
ATOM 1361 N N . GLY A 1 175 ? -15.388 1.305 4.862 1.00 87.44 175 GLY A N 1
ATOM 1362 C CA . GLY A 1 175 ? -15.143 -0.101 4.522 1.00 87.44 175 GLY A CA 1
ATOM 1363 C C . GLY A 1 175 ? -15.883 -1.072 5.437 1.00 87.44 175 GLY A C 1
ATOM 1364 O O . GLY A 1 175 ? -16.613 -1.943 4.957 1.00 87.44 175 GLY A O 1
ATOM 1365 N N . GLN A 1 176 ? -15.778 -0.869 6.752 1.00 87.56 176 GLN A N 1
ATOM 1366 C CA . GLN A 1 176 ? -16.461 -1.710 7.737 1.00 87.56 176 GLN A CA 1
ATOM 1367 C C . GLN A 1 176 ? -17.987 -1.620 7.619 1.00 87.56 176 GLN A C 1
ATOM 1369 O O . GLN A 1 176 ? -18.687 -2.633 7.668 1.00 87.56 176 GLN A O 1
ATOM 1374 N N . LEU A 1 177 ? -18.508 -0.418 7.372 1.00 84.19 177 LEU A N 1
ATOM 1375 C CA . LEU A 1 177 ? -19.938 -0.200 7.174 1.00 84.19 177 LEU A CA 1
ATOM 1376 C C . LEU A 1 177 ? -20.462 -0.935 5.935 1.00 84.19 177 LEU A C 1
ATOM 1378 O O . LEU A 1 177 ? -21.545 -1.523 5.962 1.00 84.19 177 LEU A O 1
ATOM 1382 N N . TRP A 1 178 ? -19.715 -0.899 4.830 1.00 86.44 178 TRP A N 1
ATOM 1383 C CA . TRP A 1 178 ? -20.079 -1.645 3.628 1.00 86.44 178 TRP A CA 1
ATOM 1384 C C . TRP A 1 178 ? -20.014 -3.150 3.858 1.00 86.44 178 TRP A C 1
ATOM 1386 O O . TRP A 1 178 ? -20.914 -3.846 3.392 1.00 86.44 178 TRP A O 1
ATOM 1396 N N . SER A 1 179 ? -19.039 -3.636 4.628 1.00 87.50 179 SER A N 1
ATOM 1397 C CA . SER A 1 179 ? -18.951 -5.048 5.015 1.00 87.50 179 SER A CA 1
ATOM 1398 C C . SER A 1 179 ? -20.205 -5.523 5.753 1.00 87.50 179 SER A C 1
ATOM 1400 O O . SER A 1 179 ? -20.849 -6.485 5.330 1.00 87.50 179 SER A O 1
ATOM 1402 N N . GLN A 1 180 ? -20.645 -4.775 6.767 1.00 85.31 180 GLN A N 1
ATOM 1403 C CA . GLN A 1 180 ? -21.859 -5.089 7.535 1.00 85.31 180 GLN A CA 1
ATOM 1404 C C . GLN A 1 180 ? -23.138 -5.074 6.692 1.00 85.31 180 GLN A C 1
ATOM 1406 O O . GLN A 1 180 ? -24.087 -5.798 6.977 1.00 85.31 180 GLN A O 1
ATOM 1411 N N . ARG A 1 181 ? -23.172 -4.255 5.636 1.00 84.88 181 ARG A N 1
ATOM 1412 C CA . ARG A 1 181 ? -24.304 -4.164 4.700 1.00 84.88 181 ARG A CA 1
ATOM 1413 C C . ARG A 1 181 ? -24.207 -5.152 3.534 1.00 84.88 181 ARG A C 1
ATOM 1415 O O . ARG A 1 181 ? -24.965 -5.025 2.574 1.00 84.88 181 ARG A O 1
ATOM 1422 N N . GLY A 1 182 ? -23.261 -6.092 3.564 1.00 86.12 182 GLY A N 1
ATOM 1423 C CA . GLY A 1 182 ? -23.062 -7.063 2.485 1.00 86.12 182 GLY A CA 1
ATOM 1424 C C . GLY A 1 182 ? -22.594 -6.435 1.167 1.00 86.12 182 GLY A C 1
ATOM 1425 O O . GLY A 1 182 ? -22.859 -6.981 0.100 1.00 86.12 182 GLY A O 1
ATOM 1426 N N . PHE A 1 183 ? -21.907 -5.290 1.229 1.00 86.81 183 PHE A N 1
ATOM 1427 C CA . PHE A 1 183 ? -21.427 -4.511 0.080 1.00 86.81 183 PHE A CA 1
ATOM 1428 C C . PHE A 1 183 ? -22.546 -4.083 -0.878 1.00 86.81 183 PHE A C 1
ATOM 1430 O O . PHE A 1 183 ? -22.347 -4.020 -2.091 1.00 86.81 183 PHE A O 1
ATOM 1437 N N . MET A 1 184 ? -23.713 -3.748 -0.322 1.00 84.88 184 MET A N 1
ATOM 1438 C CA . MET A 1 184 ? -24.848 -3.171 -1.043 1.00 84.88 184 MET A CA 1
ATOM 1439 C C . MET A 1 184 ? -25.033 -1.691 -0.686 1.00 84.88 184 MET A C 1
ATOM 1441 O O . MET A 1 184 ? -24.853 -1.270 0.462 1.00 84.88 184 MET A O 1
ATOM 1445 N N . THR A 1 185 ? -25.410 -0.881 -1.670 1.00 80.12 185 THR A N 1
ATOM 1446 C CA . THR A 1 185 ? -25.844 0.504 -1.456 1.00 80.12 185 THR A CA 1
ATOM 1447 C C . THR A 1 185 ? -27.270 0.540 -0.894 1.00 80.12 185 THR A C 1
ATOM 1449 O O . THR A 1 185 ? -28.008 -0.443 -0.945 1.00 80.12 185 THR A O 1
ATOM 1452 N N . SER A 1 186 ? -27.716 1.704 -0.410 1.00 75.38 186 SER A N 1
ATOM 1453 C CA . SER A 1 186 ? -29.103 1.900 0.052 1.00 75.38 186 SER A CA 1
ATOM 1454 C C . SER A 1 186 ? -30.156 1.714 -1.046 1.00 75.38 186 SER A C 1
ATOM 1456 O O . SER A 1 186 ? -31.326 1.518 -0.739 1.00 75.38 186 SER A O 1
ATOM 1458 N N . THR A 1 187 ? -29.755 1.776 -2.318 1.00 81.06 187 THR A N 1
ATOM 1459 C CA . THR A 1 187 ? -30.610 1.516 -3.485 1.00 81.06 187 THR A CA 1
ATOM 1460 C C . THR A 1 187 ? -30.661 0.034 -3.870 1.00 81.06 187 THR A C 1
ATOM 1462 O O . THR A 1 187 ? -31.292 -0.304 -4.866 1.00 81.06 187 THR A O 1
ATOM 1465 N N . GLY A 1 188 ? -29.990 -0.850 -3.120 1.00 81.44 188 GLY A N 1
ATOM 1466 C CA . GLY A 1 188 ? -29.954 -2.293 -3.382 1.00 81.44 188 GLY A CA 1
ATOM 1467 C C . GLY A 1 188 ? -28.996 -2.714 -4.500 1.00 81.44 188 GLY A C 1
ATOM 1468 O O . GLY A 1 188 ? -29.024 -3.863 -4.928 1.00 81.44 188 GLY A O 1
ATOM 1469 N N . THR A 1 189 ? -28.149 -1.805 -4.989 1.00 85.69 189 THR A N 1
ATOM 1470 C CA . THR A 1 189 ? -27.132 -2.120 -6.001 1.00 85.69 189 THR A CA 1
ATOM 1471 C C . THR A 1 189 ? -25.797 -2.464 -5.338 1.00 85.69 189 THR A C 1
ATOM 1473 O O . THR A 1 189 ? -25.483 -1.878 -4.300 1.00 85.69 189 THR A O 1
ATOM 1476 N N . PRO A 1 190 ? -24.967 -3.341 -5.925 1.00 87.19 190 PRO A N 1
ATOM 1477 C CA . PRO A 1 190 ? -23.639 -3.622 -5.390 1.00 87.19 190 PRO A CA 1
ATOM 1478 C C . PRO A 1 190 ? -22.771 -2.361 -5.310 1.00 87.19 190 PRO A C 1
ATOM 1480 O O . PRO A 1 190 ? -22.782 -1.519 -6.213 1.00 87.19 190 PRO A O 1
ATOM 1483 N N . VAL A 1 191 ? -21.986 -2.240 -4.242 1.00 85.00 191 VAL A N 1
ATOM 1484 C CA . VAL A 1 191 ? -20.958 -1.203 -4.117 1.00 85.00 191 VAL A CA 1
ATOM 1485 C C . VAL A 1 191 ? -19.919 -1.410 -5.220 1.00 85.00 191 VAL A C 1
ATOM 1487 O O . VAL A 1 191 ? -19.424 -2.517 -5.445 1.00 85.00 191 VAL A O 1
ATOM 1490 N N . ARG A 1 192 ? -19.573 -0.327 -5.922 1.00 85.25 192 ARG A N 1
ATOM 1491 C CA . ARG A 1 192 ? -18.556 -0.354 -6.977 1.00 85.25 192 ARG A CA 1
ATOM 1492 C C . ARG A 1 192 ? -17.226 -0.858 -6.407 1.00 85.25 192 ARG A C 1
ATOM 1494 O O . ARG A 1 192 ? -16.788 -0.386 -5.366 1.00 85.25 192 ARG A O 1
ATOM 1501 N N . ASN A 1 193 ? -16.585 -1.793 -7.111 1.00 83.81 193 ASN A N 1
ATOM 1502 C CA . ASN A 1 193 ? -15.351 -2.468 -6.684 1.00 83.81 193 ASN A CA 1
ATOM 1503 C C . ASN A 1 193 ? -15.489 -3.281 -5.377 1.00 83.81 193 ASN A C 1
ATOM 1505 O O . ASN A 1 193 ? -14.477 -3.582 -4.749 1.00 83.81 193 ASN A O 1
ATOM 1509 N N . GLY A 1 194 ? -16.710 -3.664 -4.975 1.00 85.50 194 GLY A N 1
ATOM 1510 C CA . GLY A 1 194 ? -16.983 -4.340 -3.701 1.00 85.50 194 GLY A CA 1
ATOM 1511 C C . GLY A 1 194 ? -16.098 -5.557 -3.416 1.00 85.50 194 GLY A C 1
ATOM 1512 O O . GLY A 1 194 ? -15.633 -5.709 -2.293 1.00 85.50 194 GLY A O 1
ATOM 1513 N N . ASP A 1 195 ? -15.784 -6.379 -4.420 1.00 85.06 195 ASP A N 1
ATOM 1514 C CA . ASP A 1 195 ? -14.919 -7.552 -4.224 1.00 85.06 195 ASP A CA 1
ATOM 1515 C C . ASP A 1 195 ? -13.457 -7.187 -3.923 1.00 85.06 195 ASP A C 1
ATOM 1517 O O . ASP A 1 195 ? -12.818 -7.848 -3.110 1.00 85.06 195 ASP A O 1
ATOM 1521 N N . ARG A 1 196 ? -12.943 -6.087 -4.491 1.00 86.50 196 ARG A N 1
ATOM 1522 C CA . ARG A 1 196 ? -11.608 -5.561 -4.147 1.00 86.50 196 ARG A CA 1
ATOM 1523 C C . ARG A 1 196 ? -11.580 -4.984 -2.740 1.00 86.50 196 ARG A C 1
ATOM 1525 O O . ARG A 1 196 ? -10.600 -5.146 -2.029 1.00 86.50 196 ARG A O 1
ATOM 1532 N N . ILE A 1 197 ? -12.672 -4.342 -2.330 1.00 88.00 197 ILE A N 1
ATOM 1533 C CA . ILE A 1 197 ? -12.805 -3.807 -0.974 1.00 88.00 197 ILE A CA 1
ATOM 1534 C C . ILE A 1 197 ? -12.872 -4.956 0.038 1.00 88.00 197 ILE A C 1
ATOM 1536 O O . ILE A 1 197 ? -12.207 -4.885 1.062 1.00 88.00 197 ILE A O 1
ATOM 1540 N N . LYS A 1 198 ? -13.604 -6.041 -0.254 1.00 87.31 198 LYS A N 1
ATOM 1541 C CA . LYS A 1 198 ? -13.594 -7.264 0.573 1.00 87.31 198 LYS A CA 1
ATOM 1542 C C . LYS A 1 198 ? -12.184 -7.815 0.754 1.00 87.31 198 LYS A C 1
ATOM 1544 O O . LYS A 1 198 ? -11.795 -8.124 1.873 1.00 87.31 198 LYS A O 1
ATOM 1549 N N . GLU A 1 199 ? -11.435 -7.931 -0.341 1.00 88.56 199 GLU A N 1
ATOM 1550 C CA . GLU A 1 199 ? -10.055 -8.422 -0.323 1.00 88.56 199 GLU A CA 1
ATOM 1551 C C . GLU A 1 199 ? -9.154 -7.528 0.542 1.00 88.56 199 GLU A C 1
ATOM 1553 O O . GLU A 1 199 ? -8.433 -8.028 1.404 1.00 88.56 199 GLU A O 1
ATOM 1558 N N . LEU A 1 200 ? -9.269 -6.207 0.386 1.00 91.50 200 LEU A N 1
ATOM 1559 C CA . LEU A 1 200 ? -8.551 -5.226 1.198 1.00 91.50 200 LEU A CA 1
ATOM 1560 C C . LEU A 1 200 ? -8.905 -5.339 2.691 1.00 91.50 200 LEU A C 1
ATOM 1562 O O . LEU A 1 200 ? -8.012 -5.335 3.533 1.00 91.50 200 LEU A O 1
ATOM 1566 N N . LEU A 1 201 ? -10.193 -5.500 3.021 1.00 91.38 201 LEU A N 1
ATOM 1567 C CA . LEU A 1 201 ? -10.684 -5.667 4.397 1.00 91.38 201 LEU A CA 1
ATOM 1568 C C . LEU A 1 201 ? -10.311 -7.019 5.028 1.00 91.38 201 LEU A C 1
ATOM 1570 O O . LEU A 1 201 ? -10.322 -7.152 6.251 1.00 91.38 201 LEU A O 1
ATOM 1574 N N . TYR A 1 202 ? -9.955 -8.014 4.220 1.00 90.25 202 TYR A N 1
ATOM 1575 C CA . TYR A 1 202 ? -9.338 -9.243 4.708 1.00 90.25 202 TYR A CA 1
ATOM 1576 C C . TYR A 1 202 ? -7.836 -9.043 4.956 1.00 90.25 202 TYR A C 1
ATOM 1578 O O . TYR A 1 202 ? -7.328 -9.391 6.021 1.00 90.25 202 TYR A O 1
ATOM 1586 N N . ALA A 1 203 ? -7.131 -8.430 4.000 1.00 89.62 203 ALA A N 1
ATOM 1587 C CA . ALA A 1 203 ? -5.686 -8.225 4.068 1.00 89.6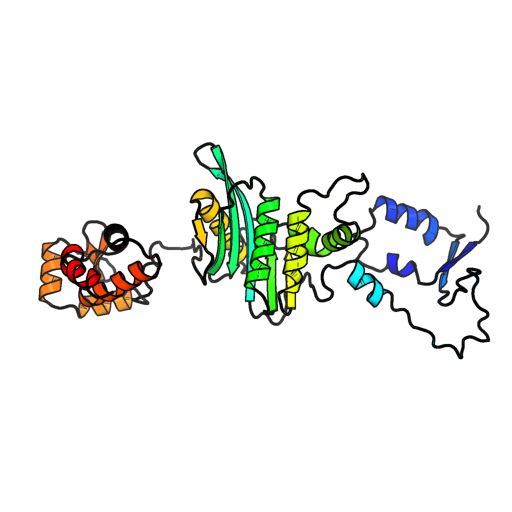2 203 ALA A CA 1
ATOM 1588 C C . ALA A 1 203 ? -5.261 -7.303 5.229 1.00 89.62 203 ALA A C 1
ATOM 1590 O O . ALA A 1 203 ? -4.169 -7.463 5.772 1.00 89.62 203 ALA A O 1
ATOM 1591 N N . ILE A 1 204 ? -6.144 -6.404 5.680 1.00 93.38 204 ILE A N 1
ATOM 1592 C CA . ILE A 1 204 ? -5.925 -5.535 6.852 1.00 93.38 204 ILE A CA 1
ATOM 1593 C C . ILE A 1 204 ? -5.639 -6.230 8.168 1.00 93.38 204 ILE A C 1
ATOM 1595 O O . ILE A 1 204 ? -4.981 -5.669 9.049 1.00 93.38 204 ILE A O 1
ATOM 1599 N N . GLN A 1 205 ? -6.061 -7.477 8.284 1.00 92.12 205 GLN A N 1
ATOM 1600 C CA . GLN A 1 205 ? -5.838 -8.255 9.491 1.00 92.12 205 GLN A CA 1
ATOM 1601 C C . GLN A 1 205 ? -4.449 -8.918 9.516 1.00 92.12 205 GLN A C 1
ATOM 1603 O O . GLN A 1 205 ? -4.095 -9.528 10.517 1.00 92.12 205 GLN A O 1
ATOM 1608 N N . LEU A 1 206 ? -3.667 -8.842 8.428 1.00 91.81 206 LEU A N 1
ATOM 1609 C CA . LEU A 1 206 ? -2.398 -9.571 8.293 1.00 91.81 206 LEU A CA 1
ATOM 1610 C C . LEU A 1 206 ? -1.206 -8.946 9.042 1.00 91.81 206 LEU A C 1
ATOM 1612 O O . LEU A 1 206 ? -0.411 -9.716 9.591 1.00 91.81 206 LEU A O 1
ATOM 1616 N N . PRO A 1 207 ? -1.008 -7.612 9.057 1.00 93.56 207 PRO A N 1
ATOM 1617 C CA . PRO A 1 207 ? 0.075 -6.994 9.825 1.00 93.56 207 PRO A CA 1
ATOM 1618 C C . PRO A 1 207 ? -0.121 -7.164 11.336 1.00 93.56 207 PRO A C 1
ATOM 1620 O O . PRO A 1 207 ? -1.248 -7.334 11.798 1.00 93.56 207 PRO A O 1
ATOM 1623 N N . GLU A 1 208 ? 0.952 -7.090 12.121 1.00 93.38 208 GLU A N 1
ATOM 1624 C CA . GLU A 1 208 ? 0.856 -7.179 13.586 1.00 93.38 208 GLU A CA 1
ATOM 1625 C C . GLU A 1 208 ? 0.291 -5.892 14.198 1.00 93.38 208 GLU A C 1
ATOM 1627 O O . GLU A 1 208 ? -0.623 -5.966 15.010 1.00 93.38 208 GLU A O 1
ATOM 1632 N N . GLU A 1 209 ? 0.749 -4.725 13.744 1.00 94.38 209 GLU A N 1
ATOM 1633 C CA . GLU A 1 209 ? 0.212 -3.402 14.094 1.00 94.38 209 GLU A CA 1
ATOM 1634 C C . GLU A 1 209 ? 0.223 -2.537 12.831 1.00 94.38 209 GLU A C 1
ATOM 1636 O O . GLU A 1 209 ? 1.125 -2.667 11.996 1.00 94.38 209 GLU A O 1
ATOM 1641 N N . ILE A 1 210 ? -0.778 -1.671 12.652 1.00 95.50 210 ILE A N 1
ATOM 1642 C CA . ILE A 1 210 ? -0.896 -0.893 11.417 1.00 95.50 210 ILE A CA 1
ATOM 1643 C C . ILE A 1 210 ? -1.370 0.546 11.617 1.00 95.50 210 ILE A C 1
ATOM 1645 O O . ILE A 1 210 ? -2.377 0.823 12.272 1.00 95.50 210 ILE A O 1
ATOM 1649 N N . ALA A 1 211 ? -0.677 1.458 10.939 1.00 96.44 211 ALA A N 1
ATOM 1650 C CA . ALA A 1 211 ? -1.159 2.798 10.645 1.00 96.44 211 ALA A CA 1
ATOM 1651 C C . ALA A 1 211 ? -1.339 2.984 9.136 1.00 96.44 211 ALA A C 1
ATOM 1653 O O . ALA A 1 211 ? -0.458 2.624 8.355 1.00 96.44 211 ALA A O 1
ATOM 1654 N N . VAL A 1 212 ? -2.453 3.591 8.724 1.00 96.69 212 VAL A N 1
ATOM 1655 C CA . VAL A 1 212 ? -2.669 4.026 7.336 1.00 96.69 212 VAL A CA 1
ATOM 1656 C C . VAL A 1 212 ? -2.812 5.536 7.336 1.00 96.69 212 VAL A C 1
ATOM 1658 O O . VAL A 1 212 ? -3.809 6.068 7.824 1.00 96.69 212 VAL A O 1
ATOM 1661 N N . VAL A 1 213 ? -1.811 6.217 6.791 1.00 95.69 213 VAL A N 1
ATOM 1662 C CA . VAL A 1 213 ? -1.650 7.667 6.894 1.00 95.69 213 VAL A CA 1
ATOM 1663 C C . VAL A 1 213 ? -1.852 8.306 5.527 1.00 95.69 213 VAL A C 1
ATOM 1665 O O . VAL A 1 213 ? -1.277 7.884 4.522 1.00 95.69 213 VAL A O 1
ATOM 1668 N N . LYS A 1 214 ? -2.661 9.364 5.490 1.00 94.25 214 LYS A N 1
ATOM 1669 C CA . LYS A 1 214 ? -2.855 10.161 4.282 1.00 94.25 214 LYS A CA 1
ATOM 1670 C C . LYS A 1 214 ? -1.628 11.041 4.041 1.00 94.25 214 LYS A C 1
ATOM 1672 O O . LYS A 1 214 ? -1.310 11.889 4.872 1.00 94.25 214 LYS A O 1
ATOM 1677 N N . CYS A 1 215 ? -0.981 10.902 2.888 1.00 89.81 215 CYS A N 1
ATOM 1678 C CA . CYS A 1 215 ? -0.014 11.887 2.394 1.00 89.81 215 CYS A CA 1
ATOM 1679 C C . CYS A 1 215 ? -0.658 12.797 1.338 1.00 89.81 215 CYS A C 1
ATOM 1681 O O . CYS A 1 215 ? -1.716 12.499 0.773 1.00 89.81 215 CYS A O 1
ATOM 1683 N N . SER A 1 216 ? -0.055 13.961 1.111 1.00 86.31 216 SER A N 1
ATOM 1684 C CA . SER A 1 216 ? -0.492 14.870 0.054 1.00 86.31 216 SER A CA 1
ATOM 1685 C C . SER A 1 216 ? 0.102 14.427 -1.279 1.00 86.31 216 SER A C 1
ATOM 1687 O O . SER A 1 216 ? 1.295 14.159 -1.361 1.00 86.31 216 SER A O 1
ATOM 1689 N N . ALA A 1 217 ? -0.726 14.376 -2.320 1.00 76.25 217 ALA A N 1
ATOM 1690 C CA . ALA A 1 217 ? -0.277 13.991 -3.652 1.00 76.25 217 ALA A CA 1
ATOM 1691 C C . ALA A 1 217 ? 0.597 15.094 -4.282 1.00 76.25 217 ALA A C 1
ATOM 1693 O O . ALA A 1 217 ? 0.327 16.284 -4.092 1.00 76.25 217 ALA A O 1
ATOM 1694 N N . HIS A 1 218 ? 1.583 14.700 -5.094 1.00 63.84 218 HIS A N 1
ATOM 1695 C CA . HIS A 1 218 ? 2.337 15.583 -6.000 1.00 63.84 218 HIS A CA 1
ATOM 1696 C C . HIS A 1 218 ? 2.995 16.816 -5.348 1.00 63.84 218 HIS A C 1
ATOM 1698 O O . HIS A 1 218 ? 3.012 17.911 -5.924 1.00 63.84 218 HIS A O 1
ATOM 1704 N N . GLN A 1 219 ? 3.542 16.671 -4.141 1.00 63.84 219 GLN A N 1
ATOM 1705 C CA . GLN A 1 219 ? 4.299 17.752 -3.513 1.00 63.84 219 GLN A CA 1
ATOM 1706 C C . GLN A 1 219 ? 5.722 17.830 -4.085 1.00 63.84 219 GLN A C 1
ATOM 1708 O O . GLN A 1 219 ? 6.373 16.818 -4.312 1.00 63.84 219 GLN A O 1
ATOM 1713 N N . LYS A 1 220 ? 6.217 19.054 -4.313 1.00 60.66 220 LYS A N 1
ATOM 1714 C CA . LYS A 1 220 ? 7.612 19.325 -4.726 1.00 60.66 220 LYS A CA 1
ATOM 1715 C C . LYS A 1 220 ? 8.571 19.443 -3.536 1.00 60.66 220 LYS A C 1
ATOM 1717 O O . LYS A 1 220 ? 9.685 19.939 -3.681 1.00 60.66 220 LYS A O 1
ATOM 1722 N N . THR A 1 221 ? 8.105 19.105 -2.341 1.00 66.25 221 THR A N 1
ATOM 1723 C CA . THR A 1 221 ? 8.894 19.185 -1.118 1.00 66.25 221 THR A CA 1
ATOM 1724 C C . THR A 1 221 ? 9.816 17.972 -1.032 1.00 66.25 221 THR A C 1
ATOM 1726 O O . THR A 1 221 ? 9.422 16.861 -1.362 1.00 66.25 221 THR A O 1
ATOM 1729 N N . GLN A 1 222 ? 11.060 18.180 -0.599 1.00 67.19 222 GLN A N 1
ATOM 1730 C CA . GLN A 1 222 ? 12.045 17.104 -0.417 1.00 67.19 222 GLN A CA 1
ATOM 1731 C C . GLN A 1 222 ? 11.935 16.435 0.962 1.00 67.19 222 GLN A C 1
ATOM 1733 O O . GLN A 1 222 ? 12.914 15.938 1.515 1.00 67.19 222 GLN A O 1
ATOM 1738 N N . ASP A 1 223 ? 10.753 16.466 1.574 1.00 77.44 223 ASP A N 1
ATOM 1739 C CA . ASP A 1 223 ? 10.538 15.772 2.832 1.00 77.44 223 ASP A CA 1
ATOM 1740 C C . ASP A 1 223 ? 10.409 14.260 2.600 1.00 77.44 223 ASP A C 1
ATOM 1742 O O . ASP A 1 223 ? 10.012 13.792 1.533 1.00 77.44 223 ASP A O 1
ATOM 1746 N N . TYR A 1 224 ? 10.737 13.494 3.639 1.00 76.50 224 TYR A N 1
ATOM 1747 C CA . TYR A 1 224 ? 10.760 12.031 3.622 1.00 76.50 224 TYR A CA 1
ATOM 1748 C C . TYR A 1 224 ? 9.483 11.402 3.041 1.00 76.50 224 TYR A C 1
ATOM 1750 O O . TYR A 1 224 ? 9.556 10.408 2.319 1.00 76.50 224 TYR A O 1
ATOM 1758 N N . ILE A 1 225 ? 8.313 11.972 3.353 1.00 83.31 225 ILE A N 1
ATOM 1759 C CA . ILE A 1 225 ? 7.024 11.423 2.926 1.00 83.31 225 ILE A CA 1
ATOM 1760 C C . ILE A 1 225 ? 6.810 11.688 1.435 1.00 83.31 225 ILE A C 1
ATOM 1762 O O . ILE A 1 225 ? 6.431 10.775 0.703 1.00 83.31 225 ILE A O 1
ATOM 1766 N N . SER A 1 226 ? 7.091 12.907 0.978 1.00 81.25 226 SER A N 1
ATOM 1767 C CA . SER A 1 226 ? 6.964 13.277 -0.436 1.00 81.25 226 SER A CA 1
ATOM 1768 C C . SER A 1 226 ? 7.931 12.510 -1.333 1.00 81.25 226 SER A C 1
ATOM 1770 O O . SER A 1 226 ? 7.527 12.066 -2.406 1.00 81.25 226 SER A O 1
ATOM 1772 N N . LEU A 1 227 ? 9.169 12.275 -0.880 1.00 77.50 227 LEU A N 1
ATOM 1773 C CA . LEU A 1 227 ? 10.139 11.443 -1.602 1.00 77.50 227 LEU A CA 1
ATOM 1774 C C . LEU A 1 227 ? 9.655 9.993 -1.731 1.00 77.50 227 LEU A C 1
ATOM 1776 O O . LEU A 1 227 ? 9.674 9.428 -2.822 1.00 77.50 227 LEU A O 1
ATOM 1780 N N . GLY A 1 228 ? 9.166 9.402 -0.637 1.00 78.94 228 GLY A N 1
ATOM 1781 C CA . GLY A 1 228 ? 8.617 8.045 -0.659 1.00 78.94 228 GLY A CA 1
ATOM 1782 C C . GLY A 1 228 ? 7.367 7.907 -1.535 1.00 78.94 228 GLY A C 1
ATOM 1783 O O . GLY A 1 228 ? 7.236 6.930 -2.270 1.00 78.94 228 GLY A O 1
ATOM 1784 N N . ASN A 1 229 ? 6.469 8.897 -1.508 1.00 88.06 229 ASN A N 1
ATOM 1785 C CA . ASN A 1 229 ? 5.276 8.908 -2.359 1.00 88.06 229 ASN A CA 1
ATOM 1786 C C . ASN A 1 229 ? 5.637 9.076 -3.838 1.00 88.06 229 ASN A C 1
ATOM 1788 O O . ASN A 1 229 ? 5.165 8.315 -4.675 1.00 88.06 229 ASN A O 1
ATOM 1792 N N . GLY A 1 230 ? 6.507 10.041 -4.154 1.00 86.31 230 GLY A N 1
ATOM 1793 C CA . GLY A 1 230 ? 6.987 10.259 -5.520 1.00 86.31 230 GLY A CA 1
ATOM 1794 C C . GLY A 1 230 ? 7.712 9.038 -6.079 1.00 86.31 230 GLY A C 1
ATOM 1795 O O . GLY A 1 230 ? 7.600 8.736 -7.263 1.00 86.31 230 GLY A O 1
ATOM 1796 N N . TYR A 1 231 ? 8.393 8.282 -5.221 1.00 82.69 231 TYR A N 1
ATOM 1797 C CA . TYR A 1 231 ? 8.938 6.992 -5.599 1.00 82.69 231 TYR A CA 1
ATOM 1798 C C . TYR A 1 231 ? 7.848 5.980 -5.985 1.00 82.69 231 TYR A C 1
ATOM 1800 O O . TYR A 1 231 ? 7.896 5.416 -7.083 1.00 82.69 231 TYR A O 1
ATOM 1808 N N . ALA A 1 232 ? 6.868 5.732 -5.117 1.00 87.00 232 ALA A N 1
ATOM 1809 C CA . ALA A 1 232 ? 5.803 4.776 -5.418 1.00 87.00 232 ALA A CA 1
ATOM 1810 C C . ALA A 1 232 ? 5.102 5.094 -6.758 1.00 87.00 232 ALA A C 1
ATOM 1812 O O . ALA A 1 232 ? 4.937 4.184 -7.577 1.00 87.00 232 ALA A O 1
ATOM 1813 N N . ASP A 1 233 ? 4.826 6.374 -7.028 1.00 90.81 233 ASP A N 1
ATOM 1814 C CA . ASP A 1 233 ? 4.273 6.851 -8.306 1.00 90.81 233 ASP A CA 1
ATOM 1815 C C . ASP A 1 233 ? 5.157 6.462 -9.496 1.00 90.81 233 ASP A C 1
ATOM 1817 O O . ASP A 1 233 ? 4.732 5.749 -10.410 1.00 90.81 233 ASP A O 1
ATOM 1821 N N . GLN A 1 234 ? 6.442 6.817 -9.457 1.00 86.06 234 GLN A N 1
ATOM 1822 C CA . GLN A 1 234 ? 7.365 6.523 -10.555 1.00 86.06 234 GLN A CA 1
ATOM 1823 C C . GLN A 1 234 ? 7.488 5.022 -10.849 1.00 86.06 234 GLN A C 1
ATOM 1825 O O . GLN A 1 234 ? 7.542 4.615 -12.016 1.00 86.06 234 GLN A O 1
ATOM 1830 N N . VAL A 1 235 ? 7.477 4.174 -9.819 1.00 84.25 235 VAL A N 1
ATOM 1831 C CA . VAL A 1 235 ? 7.505 2.714 -10.004 1.00 84.25 235 VAL A CA 1
ATOM 1832 C C . VAL A 1 235 ? 6.209 2.206 -10.608 1.00 84.25 235 VAL A C 1
ATOM 1834 O O . VAL A 1 235 ? 6.246 1.350 -11.500 1.00 84.25 235 VAL A O 1
ATOM 1837 N N . ALA A 1 236 ? 5.065 2.717 -10.155 1.00 87.44 236 ALA A N 1
ATOM 1838 C CA . ALA A 1 236 ? 3.776 2.356 -10.724 1.00 87.44 236 ALA A CA 1
ATOM 1839 C C . ALA A 1 236 ? 3.706 2.761 -12.209 1.00 87.44 236 ALA A C 1
ATOM 1841 O O . ALA A 1 236 ? 3.249 1.956 -13.032 1.00 87.44 236 ALA A O 1
ATOM 1842 N N . ILE A 1 237 ? 4.246 3.935 -12.578 1.00 86.88 237 ILE A N 1
ATOM 1843 C CA . ILE A 1 237 ? 4.326 4.420 -13.970 1.00 86.88 237 ILE A CA 1
ATOM 1844 C C . ILE A 1 237 ? 5.196 3.466 -14.781 1.00 86.88 237 ILE A C 1
ATOM 1846 O O . ILE A 1 237 ? 4.783 2.981 -15.842 1.00 86.88 237 ILE A O 1
ATOM 1850 N N . PHE A 1 238 ? 6.390 3.166 -14.268 1.00 82.25 238 PHE A N 1
ATOM 1851 C CA . PHE A 1 238 ? 7.346 2.288 -14.924 1.00 82.25 238 PHE A CA 1
ATOM 1852 C C . PHE A 1 238 ? 6.753 0.897 -15.174 1.00 82.25 238 PHE A C 1
ATOM 1854 O O . PHE A 1 238 ? 6.836 0.383 -16.294 1.00 82.25 238 PHE A O 1
ATOM 1861 N N . CYS A 1 239 ? 6.106 0.304 -14.169 1.00 78.81 239 CYS A N 1
ATOM 1862 C CA . CYS A 1 239 ? 5.460 -0.997 -14.305 1.00 78.81 239 CYS A CA 1
ATOM 1863 C C . CYS A 1 239 ? 4.329 -0.949 -15.336 1.00 78.81 239 CYS A C 1
ATOM 1865 O O . CYS A 1 239 ? 4.284 -1.803 -16.222 1.00 78.81 239 CYS A O 1
ATOM 1867 N N . ALA A 1 240 ? 3.454 0.061 -15.266 1.00 81.38 240 ALA A N 1
ATOM 1868 C CA . ALA A 1 240 ? 2.328 0.215 -16.182 1.00 81.38 240 ALA A CA 1
ATOM 1869 C C . ALA A 1 240 ? 2.783 0.312 -17.648 1.00 81.38 240 ALA A C 1
ATOM 1871 O O . ALA A 1 240 ? 2.258 -0.401 -18.507 1.00 81.38 240 ALA A O 1
ATOM 1872 N N . LEU A 1 241 ? 3.770 1.165 -17.937 1.00 81.31 241 LEU A N 1
ATOM 1873 C CA . LEU A 1 241 ? 4.248 1.407 -19.300 1.00 81.31 241 LEU A CA 1
ATOM 1874 C C . LEU A 1 241 ? 5.025 0.220 -19.876 1.00 81.31 241 LEU A C 1
ATOM 1876 O O . LEU A 1 241 ? 4.845 -0.114 -21.046 1.00 81.31 241 LEU A O 1
ATOM 1880 N N . ASN A 1 242 ? 5.850 -0.438 -19.061 1.00 76.69 242 ASN A N 1
ATOM 1881 C CA . ASN A 1 242 ? 6.719 -1.520 -19.528 1.00 76.69 242 ASN A CA 1
ATOM 1882 C C . ASN A 1 242 ? 6.097 -2.917 -19.385 1.00 76.69 242 ASN A C 1
ATOM 1884 O O . ASN A 1 242 ? 6.681 -3.893 -19.849 1.00 76.69 242 ASN A O 1
ATOM 1888 N N . CYS A 1 243 ? 4.916 -3.029 -18.770 1.00 77.69 243 CYS A N 1
ATOM 1889 C CA . CYS A 1 243 ? 4.257 -4.304 -18.474 1.00 77.69 243 CYS A CA 1
ATOM 1890 C C . CYS A 1 243 ? 5.140 -5.252 -17.639 1.00 77.69 243 CYS A C 1
ATOM 1892 O O . CYS A 1 243 ? 5.263 -6.440 -17.940 1.00 77.69 243 CYS A O 1
ATOM 1894 N N . ILE A 1 244 ? 5.766 -4.710 -16.588 1.00 72.25 244 ILE A N 1
ATOM 1895 C CA . ILE A 1 244 ? 6.706 -5.426 -15.708 1.00 72.25 244 ILE A CA 1
ATOM 1896 C C . ILE A 1 244 ? 6.074 -5.679 -14.332 1.00 72.25 244 ILE A C 1
ATOM 1898 O O . ILE A 1 244 ? 5.202 -4.929 -13.886 1.00 72.25 244 ILE A O 1
ATOM 1902 N N . SER A 1 245 ? 6.505 -6.759 -13.677 1.00 69.19 245 SER A N 1
ATOM 1903 C CA . SER A 1 245 ? 6.123 -7.132 -12.315 1.00 69.19 245 SER A CA 1
ATOM 1904 C C . SER A 1 245 ? 7.357 -7.429 -11.461 1.00 69.19 245 SER A C 1
ATOM 1906 O O . SER A 1 245 ? 8.255 -8.149 -11.892 1.00 69.19 245 SER A O 1
ATOM 1908 N N . PHE A 1 246 ? 7.347 -6.945 -10.225 1.00 66.25 246 PHE A N 1
ATOM 1909 C CA . PHE A 1 246 ? 8.314 -7.176 -9.160 1.00 66.25 246 PHE A CA 1
ATOM 1910 C C . PHE A 1 246 ? 7.567 -7.812 -7.985 1.00 66.25 246 PHE A C 1
ATOM 1912 O O . PHE A 1 246 ? 6.693 -7.176 -7.399 1.00 66.25 246 PHE A O 1
ATOM 1919 N N . LYS A 1 247 ? 7.853 -9.084 -7.685 1.00 56.62 247 LYS A N 1
ATOM 1920 C CA . LYS A 1 247 ? 7.147 -9.858 -6.642 1.00 56.62 247 LYS A CA 1
ATOM 1921 C C . LYS A 1 247 ? 8.049 -10.424 -5.547 1.00 56.62 247 LYS A C 1
ATOM 1923 O O . LYS A 1 247 ? 7.532 -10.866 -4.532 1.00 56.62 247 LYS A O 1
ATOM 1928 N N . ASP A 1 248 ? 9.366 -10.375 -5.730 1.00 38.34 248 ASP A N 1
ATOM 1929 C CA . ASP A 1 248 ? 10.335 -10.905 -4.776 1.00 38.34 248 ASP A CA 1
ATOM 1930 C C . ASP A 1 248 ? 11.328 -9.824 -4.349 1.00 38.34 248 ASP A C 1
ATOM 1932 O O . ASP A 1 248 ? 11.776 -9.022 -5.170 1.00 38.34 248 ASP A O 1
ATOM 1936 N N . LYS A 1 249 ? 11.634 -9.833 -3.042 1.00 39.72 249 LYS A N 1
ATOM 1937 C CA . LYS A 1 249 ? 12.531 -8.942 -2.287 1.00 39.72 249 LYS A CA 1
ATOM 1938 C C . LYS A 1 249 ? 13.388 -8.002 -3.145 1.00 39.72 249 LYS A C 1
ATOM 1940 O O . LYS A 1 249 ? 14.446 -8.383 -3.643 1.00 39.72 249 LYS A O 1
ATOM 1945 N N . TRP A 1 250 ? 12.970 -6.739 -3.105 1.00 36.22 250 TRP A N 1
ATOM 1946 C CA . TRP A 1 250 ? 13.717 -5.530 -3.429 1.00 36.22 250 TRP A CA 1
ATOM 1947 C C . TRP A 1 250 ? 14.155 -5.324 -4.874 1.00 36.22 250 TRP A C 1
ATOM 1949 O O . TRP A 1 250 ? 15.093 -5.971 -5.345 1.00 36.22 250 TRP A O 1
ATOM 1959 N N . LYS A 1 251 ? 13.633 -4.251 -5.483 1.00 33.28 251 LYS A N 1
ATOM 1960 C CA . LYS A 1 251 ? 14.392 -3.414 -6.428 1.00 33.28 251 LYS A CA 1
ATOM 1961 C C . LYS A 1 251 ? 13.689 -2.097 -6.765 1.00 33.28 251 LYS A C 1
ATOM 1963 O O . LYS A 1 251 ? 12.577 -2.159 -7.260 1.00 33.28 251 LYS A O 1
ATOM 1968 N N . LEU A 1 252 ? 14.458 -0.996 -6.659 1.00 28.98 252 LEU A N 1
ATOM 1969 C CA . LEU A 1 252 ? 14.583 0.139 -7.612 1.00 28.98 252 LEU A CA 1
ATOM 1970 C C . LEU A 1 252 ? 14.164 1.546 -7.130 1.00 28.98 252 LEU A C 1
ATOM 1972 O O . LEU A 1 252 ? 13.192 2.052 -7.651 1.00 28.98 252 LEU A O 1
ATOM 1976 N N . MET A 1 253 ? 14.897 2.211 -6.210 1.00 24.14 253 MET A N 1
ATOM 1977 C CA . MET A 1 253 ? 14.676 3.653 -5.922 1.00 24.14 253 MET A CA 1
ATOM 1978 C C . MET A 1 253 ? 14.771 4.510 -7.193 1.00 24.14 253 MET A C 1
ATOM 1980 O O . MET A 1 253 ? 15.615 4.202 -8.036 1.00 24.14 253 MET A O 1
ATOM 1984 N N . PRO A 1 254 ? 14.017 5.614 -7.321 1.00 30.41 254 PRO A N 1
ATOM 1985 C CA . PRO A 1 254 ? 14.224 6.634 -8.315 1.00 30.41 254 PRO A CA 1
ATOM 1986 C C . PRO A 1 254 ? 14.934 7.797 -7.633 1.00 30.41 254 PRO A C 1
ATOM 1988 O O . PRO A 1 254 ? 14.319 8.630 -6.967 1.00 30.41 254 PRO A O 1
ATOM 1991 N N . GLU A 1 255 ? 16.241 7.865 -7.788 1.00 30.72 255 GLU A N 1
ATOM 1992 C CA . GLU A 1 255 ? 16.925 9.124 -7.539 1.00 30.72 255 GLU A CA 1
ATOM 1993 C C . GLU A 1 255 ? 17.192 9.777 -8.893 1.00 30.72 255 GLU A C 1
ATOM 1995 O O . GLU A 1 255 ? 18.209 9.562 -9.546 1.00 30.72 255 GLU A O 1
ATOM 2000 N N . GLU A 1 256 ? 16.217 10.566 -9.341 1.00 29.33 256 GLU A N 1
ATOM 2001 C CA . GLU A 1 256 ? 16.543 11.893 -9.853 1.00 29.33 256 GLU A CA 1
ATOM 2002 C C . GLU A 1 256 ? 16.509 12.798 -8.610 1.00 29.33 256 GLU A C 1
ATOM 2004 O O . GLU A 1 256 ? 15.459 13.277 -8.205 1.00 29.33 256 GLU A O 1
ATOM 2009 N N . GLU A 1 257 ? 17.586 12.891 -7.837 1.00 30.66 257 GLU A N 1
ATOM 2010 C CA . GLU A 1 257 ? 18.737 13.696 -8.224 1.00 30.66 257 GLU A CA 1
ATOM 2011 C C . GLU A 1 257 ? 20.033 12.892 -8.399 1.00 30.66 257 GLU A C 1
ATOM 2013 O O . GLU A 1 257 ? 20.607 12.346 -7.465 1.00 30.66 257 GLU A O 1
ATOM 2018 N N . ASN A 1 258 ? 20.541 12.998 -9.627 1.00 30.20 258 ASN A N 1
ATOM 2019 C CA . ASN A 1 258 ? 21.904 12.746 -10.078 1.00 30.20 258 ASN A CA 1
ATOM 2020 C C . ASN A 1 258 ? 22.372 11.293 -10.253 1.00 30.20 258 ASN A C 1
ATOM 2022 O O . ASN A 1 258 ? 22.870 10.628 -9.353 1.00 30.20 258 ASN A O 1
ATOM 2026 N N . ASN A 1 259 ? 22.459 10.978 -11.548 1.00 28.28 259 ASN A N 1
ATOM 2027 C CA . ASN A 1 259 ? 23.365 10.047 -12.211 1.00 28.28 259 ASN A CA 1
ATOM 2028 C C . ASN A 1 259 ? 22.893 8.595 -12.337 1.00 28.28 259 ASN A C 1
ATOM 2030 O O . ASN A 1 259 ? 23.102 7.735 -11.489 1.00 28.28 259 ASN A O 1
ATOM 2034 N N . CYS A 1 260 ? 22.365 8.335 -13.536 1.00 33.62 260 CYS A N 1
ATOM 2035 C CA . CYS A 1 260 ? 22.678 7.195 -14.391 1.00 33.62 260 CYS A CA 1
ATOM 2036 C C . CYS A 1 260 ? 23.751 6.221 -13.852 1.00 33.62 260 CYS A C 1
ATOM 2038 O O . CYS A 1 260 ? 24.885 6.626 -13.603 1.00 33.62 260 CYS A O 1
ATOM 2040 N N . ALA A 1 261 ? 23.423 4.921 -13.911 1.00 30.41 261 ALA A N 1
ATOM 2041 C CA . ALA A 1 261 ? 24.354 3.788 -14.074 1.00 30.41 261 ALA A CA 1
ATOM 2042 C C . ALA A 1 261 ? 24.775 2.928 -12.858 1.00 30.41 261 ALA A C 1
ATOM 2044 O O . ALA A 1 261 ? 25.832 2.305 -12.923 1.00 30.41 261 ALA A O 1
ATOM 2045 N N . SER A 1 262 ? 23.974 2.762 -11.798 1.00 34.56 262 SER A N 1
ATOM 2046 C CA . SER A 1 262 ? 24.424 1.981 -10.620 1.00 34.56 262 SER A CA 1
ATOM 2047 C C . SER A 1 262 ? 23.605 0.743 -10.220 1.00 34.56 262 SER A C 1
ATOM 2049 O O . SER A 1 262 ? 23.783 0.248 -9.114 1.00 34.56 262 SER A O 1
ATOM 2051 N N . PHE A 1 263 ? 22.788 0.137 -11.098 1.00 32.78 263 PHE A N 1
ATOM 2052 C CA . PHE A 1 263 ? 22.243 -1.215 -10.819 1.00 32.78 263 PHE A CA 1
ATOM 2053 C C . PHE A 1 263 ? 23.111 -2.371 -11.366 1.00 32.78 263 PHE A C 1
ATOM 2055 O O . PHE A 1 263 ? 22.834 -3.543 -11.119 1.00 32.78 263 PHE A O 1
ATOM 2062 N N . ALA A 1 264 ? 24.216 -2.063 -12.050 1.00 31.34 264 ALA A N 1
ATOM 2063 C CA . ALA A 1 264 ? 25.212 -3.058 -12.458 1.00 31.34 264 ALA A CA 1
ATOM 2064 C C . ALA A 1 264 ? 26.187 -3.456 -11.318 1.00 31.34 264 ALA A C 1
ATOM 2066 O O . ALA A 1 264 ? 26.932 -4.426 -11.454 1.00 31.34 264 ALA A O 1
ATOM 2067 N N . LEU A 1 265 ? 26.172 -2.743 -10.185 1.00 32.69 265 LEU A N 1
ATOM 2068 C CA . LEU A 1 265 ? 27.148 -2.826 -9.091 1.00 32.69 265 LEU A CA 1
ATOM 2069 C C . LEU A 1 265 ? 26.573 -3.553 -7.862 1.00 32.69 265 LEU A C 1
ATOM 2071 O O . LEU A 1 265 ? 26.203 -2.945 -6.868 1.00 32.69 265 LEU A O 1
ATOM 2075 N N . LYS A 1 266 ? 26.468 -4.883 -7.930 1.00 42.75 266 LYS A N 1
ATOM 2076 C CA . LYS A 1 266 ? 26.361 -5.732 -6.719 1.00 42.75 266 LYS A CA 1
ATOM 2077 C C . LYS A 1 266 ? 27.467 -6.791 -6.619 1.00 42.75 266 LYS A C 1
ATOM 2079 O O . LYS A 1 266 ? 27.362 -7.728 -5.838 1.00 42.75 266 LYS A O 1
ATOM 2084 N N . ILE A 1 267 ? 28.513 -6.655 -7.438 1.00 40.25 267 ILE A N 1
ATOM 2085 C CA . ILE A 1 267 ? 29.773 -7.419 -7.329 1.00 40.25 267 ILE A CA 1
ATOM 2086 C C . ILE A 1 267 ? 30.967 -6.481 -7.054 1.00 40.25 267 ILE A C 1
ATOM 2088 O O . ILE A 1 267 ? 32.044 -6.942 -6.695 1.00 40.25 267 ILE A O 1
ATOM 2092 N N . ILE A 1 268 ? 30.772 -5.166 -7.185 1.00 44.09 268 ILE A N 1
ATOM 2093 C CA . ILE A 1 268 ? 31.746 -4.119 -6.883 1.00 44.09 268 ILE A CA 1
ATOM 2094 C C . ILE A 1 268 ? 30.932 -3.001 -6.230 1.00 44.09 268 ILE A C 1
ATOM 2096 O O . ILE A 1 268 ? 30.008 -2.507 -6.870 1.00 44.09 268 ILE A O 1
ATOM 2100 N N . ASP A 1 269 ? 31.191 -2.666 -4.972 1.00 43.41 269 ASP A N 1
ATOM 2101 C CA . ASP A 1 269 ? 30.309 -1.799 -4.180 1.00 43.41 269 ASP A CA 1
ATOM 2102 C C . ASP A 1 269 ? 30.586 -0.300 -4.424 1.00 43.41 269 ASP A C 1
ATOM 2104 O O . ASP A 1 269 ? 29.762 0.545 -4.078 1.00 43.41 269 ASP A O 1
ATOM 2108 N N . THR A 1 270 ? 31.690 0.060 -5.097 1.00 53.47 270 THR A N 1
ATOM 2109 C CA . THR A 1 270 ? 32.020 1.451 -5.477 1.00 53.47 270 THR A CA 1
ATOM 2110 C C . THR A 1 270 ? 32.831 1.556 -6.784 1.00 53.47 270 THR A C 1
ATOM 2112 O O . THR A 1 270 ? 33.565 0.644 -7.163 1.00 53.47 270 THR A O 1
ATOM 2115 N N . LEU A 1 271 ? 32.767 2.704 -7.481 1.00 54.62 271 LEU A N 1
ATOM 2116 C CA . LEU A 1 271 ? 33.650 3.008 -8.633 1.00 54.62 271 LEU A CA 1
ATOM 2117 C C . LEU A 1 271 ? 35.146 2.913 -8.268 1.00 54.62 271 LEU A C 1
ATOM 2119 O O . LEU A 1 271 ? 35.980 2.580 -9.109 1.00 54.62 271 LEU A O 1
ATOM 2123 N N . GLU A 1 272 ? 35.471 3.158 -7.001 1.00 56.94 272 GLU A N 1
ATOM 2124 C CA . GLU A 1 272 ? 36.820 3.113 -6.436 1.00 56.94 272 GLU A CA 1
ATOM 2125 C C . GLU A 1 272 ? 37.337 1.668 -6.279 1.00 56.94 272 GLU A C 1
ATOM 2127 O O . GLU A 1 272 ? 38.496 1.370 -6.577 1.00 56.94 272 GLU A O 1
ATOM 2132 N N . GLU A 1 273 ? 36.460 0.719 -5.948 1.00 63.12 273 GLU A N 1
ATOM 2133 C CA . GLU A 1 273 ? 36.774 -0.715 -5.984 1.00 63.12 273 GLU A CA 1
ATOM 2134 C C . GLU A 1 273 ? 36.976 -1.233 -7.416 1.00 63.12 273 GLU A C 1
ATOM 2136 O O . GLU A 1 273 ? 37.907 -1.998 -7.673 1.00 63.12 273 GLU A O 1
ATOM 2141 N N . LEU A 1 274 ? 36.171 -0.786 -8.390 1.00 65.50 274 LEU A N 1
ATOM 2142 C CA . LEU A 1 274 ? 36.375 -1.170 -9.796 1.00 65.50 274 LEU A CA 1
ATOM 2143 C C . LEU A 1 274 ? 37.725 -0.659 -10.303 1.00 65.50 274 LEU A C 1
ATOM 2145 O O . LEU A 1 274 ? 38.453 -1.392 -10.976 1.00 65.50 274 LEU A O 1
ATOM 2149 N N . LYS A 1 275 ? 38.071 0.581 -9.952 1.00 72.44 275 LYS A N 1
ATOM 2150 C CA . LYS A 1 275 ? 39.358 1.191 -10.276 1.00 72.44 275 LYS A CA 1
ATOM 2151 C C . LYS A 1 275 ? 40.519 0.392 -9.687 1.00 72.44 275 LYS A C 1
ATOM 2153 O O . LYS A 1 275 ? 41.401 -0.018 -10.437 1.00 72.44 275 LYS A O 1
ATOM 2158 N N . THR A 1 276 ? 40.503 0.100 -8.386 1.00 73.25 276 THR A N 1
ATOM 2159 C CA . THR A 1 276 ? 41.575 -0.683 -7.736 1.00 73.25 276 THR A CA 1
ATOM 2160 C C . THR A 1 276 ? 41.699 -2.092 -8.321 1.00 73.25 276 THR A C 1
ATOM 2162 O O . THR A 1 276 ? 42.809 -2.603 -8.491 1.00 73.25 276 THR A O 1
ATOM 2165 N N . LEU A 1 277 ? 40.587 -2.722 -8.704 1.00 72.62 277 LEU A N 1
ATOM 2166 C CA . LEU A 1 277 ? 40.603 -4.014 -9.388 1.00 72.62 277 LEU A CA 1
ATOM 2167 C C . LEU A 1 277 ? 41.209 -3.902 -10.792 1.00 72.62 277 LEU A C 1
ATOM 2169 O O . LEU A 1 277 ? 42.082 -4.697 -11.144 1.00 72.62 277 LEU A O 1
ATOM 2173 N N . GLN A 1 278 ? 40.817 -2.900 -11.580 1.00 77.81 278 GLN A N 1
ATOM 2174 C CA . GLN A 1 278 ? 41.386 -2.652 -12.909 1.00 77.81 278 GLN A CA 1
ATOM 2175 C C . GLN A 1 278 ? 42.872 -2.272 -12.842 1.00 77.81 278 GLN A C 1
ATOM 2177 O O . GLN A 1 278 ? 43.658 -2.708 -13.683 1.00 77.81 278 GLN A O 1
ATOM 2182 N N . GLU A 1 279 ? 43.300 -1.522 -11.831 1.00 78.19 279 GLU A N 1
ATOM 2183 C CA . GLU A 1 279 ? 44.707 -1.196 -11.581 1.00 78.19 279 GLU A CA 1
ATOM 2184 C C . GLU A 1 279 ? 45.538 -2.430 -11.222 1.00 78.19 279 GLU A C 1
ATOM 2186 O O . GLU A 1 279 ? 46.678 -2.546 -11.677 1.00 78.19 279 GLU A O 1
ATOM 2191 N N . ASN A 1 280 ? 44.959 -3.396 -10.517 1.00 76.00 280 ASN A N 1
ATOM 2192 C CA . ASN A 1 280 ? 45.615 -4.662 -10.188 1.00 76.00 280 ASN A CA 1
ATOM 2193 C C . ASN A 1 280 ? 45.430 -5.756 -11.258 1.00 76.00 280 ASN A C 1
ATOM 2195 O O . ASN A 1 280 ? 45.927 -6.869 -11.089 1.00 76.00 280 ASN A O 1
ATOM 2199 N N . ALA A 1 281 ? 44.747 -5.455 -12.369 1.00 79.06 281 ALA A N 1
ATOM 2200 C CA . ALA A 1 281 ? 44.546 -6.402 -13.460 1.00 79.06 281 ALA A CA 1
ATOM 2201 C C . ALA A 1 281 ? 45.864 -6.789 -14.152 1.00 79.06 281 ALA A C 1
ATOM 2203 O O . ALA A 1 281 ? 46.816 -6.000 -14.222 1.00 79.06 281 ALA A O 1
ATOM 2204 N N . ASP A 1 282 ? 45.889 -7.999 -14.713 1.00 81.19 282 ASP A N 1
ATOM 2205 C CA . ASP A 1 282 ? 47.075 -8.560 -15.351 1.00 81.19 282 ASP A CA 1
ATOM 2206 C C . ASP A 1 282 ? 47.566 -7.695 -16.528 1.00 81.19 282 ASP A C 1
ATOM 2208 O O . ASP A 1 282 ? 46.788 -7.114 -17.295 1.00 81.19 282 ASP A O 1
ATOM 2212 N N . LYS A 1 283 ? 48.890 -7.609 -16.689 1.00 79.44 283 LYS A N 1
ATOM 2213 C CA . LYS A 1 283 ? 49.531 -6.716 -17.670 1.00 79.44 283 LYS A CA 1
ATOM 2214 C C . LYS A 1 283 ? 49.163 -7.087 -19.106 1.00 79.44 283 LYS A C 1
ATOM 2216 O O . LYS A 1 283 ? 49.050 -6.201 -19.953 1.00 79.44 283 LYS A O 1
ATOM 2221 N N . GLU A 1 284 ? 48.954 -8.371 -19.382 1.00 77.25 284 GLU A N 1
ATOM 2222 C CA . GLU A 1 284 ? 48.525 -8.853 -20.699 1.00 77.25 284 GLU A CA 1
ATOM 2223 C C . GLU A 1 284 ? 47.057 -8.504 -21.000 1.00 77.25 284 GLU A C 1
ATOM 2225 O O . GLU A 1 284 ? 46.716 -8.184 -22.141 1.00 77.25 284 GLU A O 1
ATOM 2230 N N . GLU A 1 285 ? 46.196 -8.469 -19.980 1.00 80.19 285 GLU A N 1
ATOM 2231 C CA . GLU A 1 285 ? 44.790 -8.077 -20.120 1.00 80.19 285 GLU A CA 1
ATOM 2232 C C . GLU A 1 285 ? 44.659 -6.576 -20.429 1.00 80.19 285 GLU A C 1
ATOM 2234 O O . GLU A 1 285 ? 43.948 -6.189 -21.358 1.00 80.19 285 GLU A O 1
ATOM 2239 N N . LYS A 1 286 ? 45.456 -5.731 -19.766 1.00 80.25 286 LYS A N 1
ATOM 2240 C CA . LYS A 1 286 ? 45.517 -4.288 -20.061 1.00 80.25 286 LYS A CA 1
ATOM 2241 C C . LYS A 1 286 ? 46.021 -3.982 -21.471 1.00 80.25 286 LYS A C 1
ATOM 2243 O O . LYS A 1 286 ? 45.479 -3.106 -22.144 1.00 80.25 286 LYS A O 1
ATOM 2248 N N . LYS A 1 287 ? 47.024 -4.723 -21.962 1.00 82.12 287 LYS A N 1
ATOM 2249 C CA . LYS A 1 287 ? 47.499 -4.593 -23.356 1.00 82.12 287 LYS A CA 1
ATOM 2250 C C . LYS A 1 287 ? 46.386 -4.892 -24.363 1.00 82.12 287 LYS A C 1
ATOM 2252 O O . LYS A 1 287 ? 46.306 -4.235 -25.402 1.00 82.12 287 LYS A O 1
ATOM 2257 N N . LEU A 1 288 ? 45.520 -5.861 -24.061 1.00 82.50 288 LEU A N 1
ATOM 2258 C CA . LEU A 1 288 ? 44.356 -6.182 -24.888 1.00 82.50 288 LEU A CA 1
ATOM 2259 C C . LEU A 1 288 ? 43.316 -5.057 -24.878 1.00 82.50 288 LEU A C 1
ATOM 2261 O O . LEU A 1 288 ? 42.787 -4.741 -25.941 1.00 82.50 288 LEU A O 1
ATOM 2265 N N . TRP A 1 289 ? 43.059 -4.419 -23.733 1.00 84.56 289 TRP A N 1
ATOM 2266 C CA . TRP A 1 289 ? 42.141 -3.274 -23.645 1.00 84.56 289 TRP A CA 1
ATOM 2267 C C . TRP A 1 289 ? 42.613 -2.098 -24.501 1.00 84.56 289 TRP A C 1
ATOM 2269 O O . TRP A 1 289 ? 41.840 -1.568 -25.298 1.00 84.56 289 TRP A O 1
ATOM 2279 N N . VAL A 1 290 ? 43.907 -1.767 -24.431 1.00 82.50 290 VAL A N 1
ATOM 2280 C CA . VAL A 1 290 ? 44.518 -0.720 -25.269 1.00 82.50 290 VAL A CA 1
ATOM 2281 C C . VAL A 1 290 ? 44.417 -1.073 -26.756 1.00 82.50 290 VAL A C 1
ATOM 2283 O O . VAL A 1 290 ? 44.038 -0.235 -27.573 1.00 82.50 290 VAL A O 1
ATOM 2286 N N . LYS A 1 291 ? 44.686 -2.333 -27.130 1.00 84.69 291 LYS A N 1
ATOM 2287 C CA . LYS A 1 291 ? 44.546 -2.803 -28.520 1.00 84.69 291 LYS A CA 1
ATOM 2288 C C . LYS A 1 291 ? 43.102 -2.716 -29.032 1.00 84.69 291 LYS A C 1
ATOM 2290 O O . LYS A 1 291 ? 42.892 -2.517 -30.225 1.00 84.69 291 LYS A O 1
ATOM 2295 N N . LEU A 1 292 ? 42.122 -2.866 -28.141 1.00 81.31 292 LEU A N 1
ATOM 2296 C CA . LEU A 1 292 ? 40.687 -2.775 -28.426 1.00 81.31 292 LEU A CA 1
ATOM 2297 C C . LEU A 1 292 ? 40.129 -1.355 -28.237 1.00 81.31 292 LEU A C 1
ATOM 2299 O O . LEU A 1 292 ? 38.916 -1.197 -28.130 1.00 81.31 292 LEU A O 1
ATOM 2303 N N . LYS A 1 293 ? 41.003 -0.338 -28.215 1.00 81.25 293 LYS A N 1
ATOM 2304 C CA . LYS A 1 293 ? 40.657 1.087 -28.093 1.00 81.25 293 LYS A CA 1
ATOM 2305 C C . LYS A 1 293 ? 39.863 1.453 -26.832 1.00 81.25 293 LYS A C 1
ATOM 2307 O O . LYS A 1 293 ? 39.122 2.431 -26.830 1.00 81.25 293 LYS A O 1
ATOM 2312 N N . CYS A 1 294 ? 40.008 0.689 -25.754 1.00 81.69 294 CYS A N 1
ATOM 2313 C CA . CYS A 1 294 ? 39.469 1.107 -24.465 1.00 81.69 294 CYS A CA 1
ATOM 2314 C C . CYS A 1 294 ? 40.305 2.274 -23.920 1.00 81.69 294 CYS A C 1
ATOM 2316 O O . CYS A 1 294 ? 41.533 2.268 -24.042 1.00 81.69 294 CYS A O 1
ATOM 2318 N N . VAL A 1 295 ? 39.644 3.257 -23.317 1.00 79.50 295 VAL A N 1
ATOM 2319 C CA . VAL A 1 295 ? 40.264 4.477 -22.783 1.00 79.50 295 VAL A CA 1
ATOM 2320 C C . VAL A 1 295 ? 39.960 4.617 -21.297 1.00 79.50 295 VAL A C 1
ATOM 2322 O O . VAL A 1 295 ? 38.939 4.125 -20.819 1.00 79.50 295 VAL A O 1
ATOM 2325 N N . GLN A 1 296 ? 40.843 5.280 -20.550 1.00 77.81 296 GLN A N 1
ATOM 2326 C CA . GLN A 1 296 ? 40.545 5.660 -19.170 1.00 77.81 296 GLN A CA 1
ATOM 2327 C C . GLN A 1 296 ? 39.728 6.950 -19.154 1.00 77.81 296 GLN A C 1
ATOM 2329 O O . GLN A 1 296 ? 40.073 7.926 -19.824 1.00 77.81 296 GLN A O 1
ATOM 2334 N N . ARG A 1 297 ? 38.631 6.942 -18.396 1.00 72.50 297 ARG A N 1
ATOM 2335 C CA . ARG A 1 297 ? 37.809 8.129 -18.138 1.00 72.50 297 ARG A CA 1
ATOM 2336 C C . ARG A 1 297 ? 38.526 9.067 -17.155 1.00 72.50 297 ARG A C 1
ATOM 2338 O O . ARG A 1 297 ? 39.533 8.700 -16.560 1.00 72.50 297 ARG A O 1
ATOM 2345 N N . HIS A 1 298 ? 37.962 10.255 -16.937 1.00 55.09 298 HIS A N 1
ATOM 2346 C CA . HIS A 1 298 ? 38.423 11.223 -15.933 1.00 55.09 298 HIS A CA 1
ATOM 2347 C C . HIS A 1 298 ? 38.531 10.652 -14.507 1.00 55.09 298 HIS A C 1
ATOM 2349 O O . HIS A 1 298 ? 39.341 11.143 -13.731 1.00 55.09 298 HIS A O 1
ATOM 2355 N N . ASP A 1 299 ? 37.797 9.576 -14.207 1.00 61.41 299 ASP A N 1
ATOM 2356 C CA . ASP A 1 299 ? 37.799 8.888 -12.908 1.00 61.41 299 ASP A CA 1
ATOM 2357 C C . ASP A 1 299 ? 38.780 7.692 -12.857 1.00 61.41 299 ASP A C 1
ATOM 2359 O O . ASP A 1 299 ? 38.683 6.833 -11.985 1.00 61.41 299 ASP A O 1
ATOM 2363 N N . GLU A 1 300 ? 39.701 7.591 -13.825 1.00 69.50 300 GLU A N 1
ATOM 2364 C CA . GLU A 1 300 ? 40.744 6.551 -13.965 1.00 69.50 300 GLU A CA 1
ATOM 2365 C C . GLU A 1 300 ? 40.240 5.111 -14.223 1.00 69.50 300 GLU A C 1
ATOM 2367 O O . GLU A 1 300 ? 41.036 4.182 -14.391 1.00 69.50 300 GLU A O 1
ATOM 2372 N N . VAL A 1 301 ? 38.925 4.932 -14.373 1.00 76.06 301 VAL A N 1
ATOM 2373 C CA . VAL A 1 301 ? 38.268 3.676 -14.776 1.00 76.06 301 VAL A CA 1
ATOM 2374 C C . VAL A 1 301 ? 38.353 3.463 -16.293 1.00 76.06 301 VAL A C 1
ATOM 2376 O O . VAL A 1 301 ? 38.131 4.384 -17.084 1.00 76.06 301 VAL A O 1
ATOM 2379 N N . TRP A 1 302 ? 38.636 2.229 -16.714 1.00 77.50 302 TRP A N 1
ATOM 2380 C CA . TRP A 1 302 ? 38.693 1.812 -18.117 1.00 77.50 302 TRP A CA 1
ATOM 2381 C C . TRP A 1 302 ? 37.296 1.588 -18.710 1.00 77.50 302 TRP A C 1
ATOM 2383 O O . TRP A 1 302 ? 36.489 0.832 -18.155 1.00 77.50 302 TRP A O 1
ATOM 2393 N N . VAL A 1 303 ? 37.046 2.188 -19.878 1.00 75.81 303 VAL A N 1
ATOM 2394 C CA . VAL A 1 303 ? 35.794 2.083 -20.648 1.00 75.81 303 VAL A CA 1
ATOM 2395 C C . VAL A 1 303 ? 36.045 1.762 -22.129 1.00 75.81 303 VAL A C 1
ATOM 2397 O O . VAL A 1 303 ? 37.102 2.089 -22.669 1.00 75.81 303 VAL A O 1
ATOM 2400 N N . SER A 1 304 ? 35.090 1.107 -22.796 1.00 77.75 304 SER A N 1
ATOM 2401 C CA . SER A 1 304 ? 35.137 0.832 -24.243 1.00 77.75 304 SER A CA 1
ATOM 2402 C C . SER A 1 304 ? 34.853 2.086 -25.088 1.00 77.75 304 SER A C 1
ATOM 2404 O O . SER A 1 304 ? 34.377 3.097 -24.575 1.00 77.75 304 SER A O 1
ATOM 2406 N N . GLU A 1 305 ? 35.099 2.009 -26.404 1.00 71.31 305 GLU A N 1
ATOM 2407 C CA . GLU A 1 305 ? 34.750 3.064 -27.382 1.00 71.31 305 GLU A CA 1
ATOM 2408 C C . GLU A 1 305 ? 33.238 3.385 -27.373 1.00 71.31 305 GLU A C 1
ATOM 2410 O O . GLU A 1 305 ? 32.841 4.516 -27.632 1.00 71.31 305 GLU A O 1
ATOM 2415 N N . GLU A 1 306 ? 32.400 2.413 -26.996 1.00 62.81 306 GLU A N 1
ATOM 2416 C CA . GLU A 1 306 ? 30.939 2.545 -26.872 1.00 62.81 306 GLU A CA 1
ATOM 2417 C C . GLU A 1 306 ? 30.490 3.020 -25.473 1.00 62.81 306 GLU A C 1
ATOM 2419 O O . GLU A 1 306 ? 29.296 3.117 -25.199 1.00 62.81 306 GLU A O 1
ATOM 2424 N N . GLY A 1 307 ? 31.434 3.334 -24.576 1.00 61.31 307 GLY A N 1
ATOM 2425 C CA . GLY A 1 307 ? 31.156 3.891 -23.248 1.00 61.31 307 GLY A CA 1
ATOM 2426 C C . GLY A 1 307 ? 30.843 2.861 -22.159 1.00 61.31 307 GLY A C 1
ATOM 2427 O O . GLY A 1 307 ? 30.367 3.231 -21.088 1.00 61.31 307 GLY A O 1
ATOM 2428 N N . GLN A 1 308 ? 31.119 1.579 -22.402 1.00 66.88 308 GLN A N 1
ATOM 2429 C CA . GLN A 1 308 ? 30.825 0.493 -21.461 1.00 66.88 308 GLN A CA 1
ATOM 2430 C C . GLN A 1 308 ? 31.989 0.259 -20.500 1.00 66.88 308 GLN A C 1
ATOM 2432 O O . GLN A 1 308 ? 33.148 0.344 -20.907 1.00 66.88 308 GLN A O 1
ATOM 2437 N N . MET A 1 309 ? 31.713 -0.102 -19.245 1.00 72.56 309 MET A N 1
ATOM 2438 C CA . MET A 1 309 ? 32.771 -0.368 -18.266 1.00 72.56 309 MET A CA 1
ATOM 2439 C C . MET A 1 309 ? 33.516 -1.661 -18.598 1.00 72.56 309 MET A C 1
ATOM 2441 O O . MET A 1 309 ? 32.905 -2.692 -18.899 1.00 72.56 309 MET A O 1
ATOM 2445 N N . VAL A 1 310 ? 34.848 -1.624 -18.531 1.00 75.81 310 VAL A N 1
ATOM 2446 C CA . VAL A 1 310 ? 35.666 -2.810 -18.796 1.00 75.81 310 VAL A CA 1
ATOM 2447 C C . VAL A 1 310 ? 35.610 -3.758 -17.598 1.00 75.81 310 VAL A C 1
ATOM 2449 O O . VAL A 1 310 ? 36.087 -3.441 -16.508 1.00 75.81 310 VAL A O 1
ATOM 2452 N N . LEU A 1 311 ? 35.040 -4.945 -17.804 1.00 74.56 311 LEU A N 1
ATOM 2453 C CA . LEU A 1 311 ? 34.949 -5.996 -16.793 1.00 74.56 311 LEU A CA 1
ATOM 2454 C C . LEU A 1 311 ? 36.176 -6.908 -16.867 1.00 74.56 311 LEU A C 1
ATOM 2456 O O . LEU A 1 311 ? 36.500 -7.420 -17.939 1.00 74.56 311 LEU A O 1
ATOM 2460 N N . LEU A 1 312 ? 36.808 -7.183 -15.725 1.00 76.69 312 LEU A N 1
ATOM 2461 C CA . LEU A 1 312 ? 37.935 -8.114 -15.644 1.00 76.69 312 LEU A CA 1
ATOM 2462 C C . LEU A 1 312 ? 37.508 -9.557 -15.943 1.00 76.69 312 LEU A C 1
ATOM 2464 O O . LEU A 1 312 ? 36.419 -10.000 -15.563 1.00 76.69 312 LEU A O 1
ATOM 2468 N N . ASN A 1 313 ? 38.408 -10.335 -16.544 1.00 75.94 313 ASN A N 1
ATOM 2469 C CA . ASN A 1 313 ? 38.179 -11.761 -16.802 1.00 75.94 313 ASN A CA 1
ATOM 2470 C C . ASN A 1 313 ? 37.872 -12.570 -15.528 1.00 75.94 313 ASN A C 1
ATOM 2472 O O . ASN A 1 313 ? 37.057 -13.491 -15.572 1.00 75.94 313 ASN A O 1
ATOM 2476 N N . SER A 1 314 ? 38.483 -12.222 -14.391 1.00 69.19 314 SER A N 1
ATOM 2477 C CA . SER A 1 314 ? 38.260 -12.894 -13.100 1.00 69.19 314 SER A CA 1
ATOM 2478 C C . SER A 1 314 ? 36.809 -12.786 -12.613 1.00 69.19 314 SER A C 1
ATOM 2480 O O . SER A 1 314 ? 36.277 -13.732 -12.030 1.00 69.19 314 SER A O 1
ATOM 2482 N N . LEU A 1 315 ? 36.143 -11.668 -12.911 1.00 68.25 315 LEU A N 1
ATOM 2483 C CA . LEU A 1 315 ? 34.771 -11.379 -12.484 1.00 68.25 315 LEU A CA 1
ATOM 2484 C C . LEU A 1 315 ? 33.715 -11.855 -13.486 1.00 68.25 315 LEU A C 1
ATOM 2486 O O . LEU A 1 315 ? 32.546 -12.008 -13.130 1.00 68.25 315 LEU A O 1
ATOM 2490 N N . LEU A 1 316 ? 34.120 -12.165 -14.721 1.00 68.88 316 LEU A N 1
ATOM 2491 C CA . LEU A 1 316 ? 33.228 -12.609 -15.794 1.00 68.88 316 LEU A CA 1
ATOM 2492 C C . LEU A 1 316 ? 32.384 -13.831 -15.389 1.00 68.88 316 LEU A C 1
ATOM 2494 O O . LEU A 1 316 ? 31.197 -13.903 -15.705 1.00 68.88 316 LEU A O 1
ATOM 2498 N N . THR A 1 317 ? 32.980 -14.766 -14.641 1.00 63.22 317 THR A N 1
ATOM 2499 C CA . THR A 1 317 ? 32.299 -15.968 -14.126 1.00 63.22 317 THR A CA 1
ATOM 2500 C C . THR A 1 317 ? 31.188 -15.630 -13.138 1.00 63.22 317 THR A C 1
ATOM 2502 O O . THR A 1 317 ? 30.092 -16.190 -13.207 1.00 63.22 317 THR A O 1
ATOM 2505 N N . GLN A 1 318 ? 31.485 -14.746 -12.187 1.00 59.72 318 GLN A N 1
ATOM 2506 C CA . GLN A 1 318 ? 30.559 -14.385 -11.118 1.00 59.72 318 GLN A CA 1
ATOM 2507 C C . GLN A 1 318 ? 29.391 -13.581 -11.690 1.00 59.72 318 GLN A C 1
ATOM 2509 O O . GLN A 1 318 ? 28.235 -13.891 -11.405 1.00 59.72 318 GLN A O 1
ATOM 2514 N N . MET A 1 319 ? 29.691 -12.655 -12.604 1.00 59.41 319 MET A N 1
ATOM 2515 C CA . MET A 1 319 ? 28.686 -11.880 -13.326 1.00 59.41 319 MET A CA 1
ATOM 2516 C C . MET A 1 319 ? 27.788 -12.776 -14.185 1.00 59.41 319 MET A C 1
ATOM 2518 O O . MET A 1 319 ? 26.567 -12.670 -14.112 1.00 59.41 319 MET A O 1
ATOM 2522 N N . ALA A 1 320 ? 28.350 -13.725 -14.941 1.00 63.00 320 ALA A N 1
ATOM 2523 C CA . ALA A 1 320 ? 27.547 -14.650 -15.744 1.00 63.00 320 ALA A CA 1
ATOM 2524 C C . ALA A 1 320 ? 26.596 -15.505 -14.884 1.00 63.00 320 ALA A C 1
ATOM 2526 O O . ALA A 1 320 ? 25.424 -15.652 -15.226 1.00 63.00 320 ALA A O 1
ATOM 2527 N N . ARG A 1 321 ? 27.062 -16.026 -13.739 1.00 57.69 321 ARG A N 1
ATOM 2528 C CA . ARG A 1 321 ? 26.209 -16.785 -12.803 1.00 57.69 321 ARG A CA 1
ATOM 2529 C C . ARG A 1 321 ? 25.110 -15.926 -12.186 1.00 57.69 321 ARG A C 1
ATOM 2531 O O . ARG A 1 321 ? 23.988 -16.406 -12.059 1.00 57.69 321 ARG A O 1
ATOM 2538 N N . TYR A 1 322 ? 25.412 -14.674 -11.849 1.00 56.28 322 TYR A N 1
ATOM 2539 C CA . TYR A 1 322 ? 24.423 -13.723 -11.349 1.00 56.28 322 TYR A CA 1
ATOM 2540 C C . TYR A 1 322 ? 23.294 -13.500 -12.367 1.00 56.28 322 TYR A C 1
ATOM 2542 O O . TYR A 1 322 ? 22.124 -13.693 -12.040 1.00 56.28 322 TYR A O 1
ATOM 2550 N N . TYR A 1 323 ? 23.636 -13.194 -13.623 1.00 53.78 323 TYR A N 1
ATOM 2551 C CA . TYR A 1 323 ? 22.638 -12.989 -14.680 1.00 53.78 323 TYR A CA 1
ATOM 2552 C C . TYR A 1 323 ? 21.865 -14.266 -15.041 1.00 53.78 323 TYR A C 1
ATOM 2554 O O . TYR A 1 323 ? 20.685 -14.192 -15.379 1.00 53.78 323 TYR A O 1
ATOM 2562 N N . HIS A 1 324 ? 22.492 -15.439 -14.940 1.00 53.09 324 HIS A N 1
ATOM 2563 C CA . HIS A 1 324 ? 21.822 -16.718 -15.180 1.00 53.09 324 HIS A CA 1
ATOM 2564 C C . HIS A 1 324 ? 20.847 -17.097 -14.047 1.00 53.09 324 HIS A C 1
ATOM 2566 O O . HIS A 1 324 ? 19.723 -17.523 -14.314 1.00 53.09 324 HIS A O 1
ATOM 2572 N N . GLY A 1 325 ? 21.253 -16.918 -12.784 1.00 41.91 325 GLY A N 1
ATOM 2573 C CA . GLY A 1 325 ? 20.474 -17.307 -11.601 1.00 41.91 325 GLY A CA 1
ATOM 2574 C C . GLY A 1 325 ? 19.248 -16.434 -11.317 1.00 41.91 325 GLY A C 1
ATOM 2575 O O . GLY A 1 325 ? 18.331 -16.890 -10.648 1.00 41.91 325 GLY A O 1
ATOM 2576 N N . GLN A 1 326 ? 19.202 -15.205 -11.840 1.00 44.03 326 GLN A N 1
ATOM 2577 C CA . GLN A 1 326 ? 18.088 -14.272 -11.619 1.00 44.03 326 GLN A CA 1
ATOM 2578 C C . GLN A 1 326 ? 16.885 -14.497 -12.552 1.00 44.03 326 GLN A C 1
ATOM 2580 O O . GLN A 1 326 ? 15.813 -13.969 -12.277 1.00 44.03 326 GLN A O 1
ATOM 2585 N N . ALA A 1 327 ? 17.036 -15.239 -13.658 1.00 38.34 327 ALA A N 1
ATOM 2586 C CA . ALA A 1 327 ? 15.981 -15.288 -14.678 1.00 38.34 327 ALA A CA 1
ATOM 2587 C C . ALA A 1 327 ? 15.823 -16.617 -15.446 1.00 38.34 327 ALA A C 1
ATOM 2589 O O . ALA A 1 327 ? 14.959 -16.687 -16.316 1.00 38.34 327 ALA A O 1
ATOM 2590 N N . HIS A 1 328 ? 16.627 -17.661 -15.182 1.00 45.50 328 HIS A N 1
ATOM 2591 C CA . HIS A 1 328 ? 16.617 -18.923 -15.956 1.00 45.50 328 HIS A CA 1
ATOM 2592 C C . HIS A 1 328 ? 16.623 -18.709 -17.486 1.00 45.50 328 HIS A C 1
ATOM 2594 O O . HIS A 1 328 ? 16.010 -19.449 -18.256 1.00 45.50 328 HIS A O 1
ATOM 2600 N N . ILE A 1 329 ? 17.306 -17.657 -17.939 1.00 48.75 329 ILE A N 1
ATOM 2601 C CA . ILE A 1 329 ? 17.350 -17.259 -19.344 1.00 48.75 329 ILE A CA 1
ATOM 2602 C C . ILE A 1 329 ? 18.404 -18.055 -20.111 1.00 48.75 329 ILE A C 1
ATOM 2604 O O . ILE A 1 329 ? 19.502 -18.318 -19.622 1.00 48.75 329 ILE A O 1
ATOM 2608 N N . GLY A 1 330 ? 18.084 -18.389 -21.362 1.00 53.44 330 GLY A N 1
ATOM 2609 C CA . GLY A 1 330 ? 19.024 -19.040 -22.267 1.00 53.44 330 GLY A CA 1
ATOM 2610 C C . GLY A 1 330 ? 20.288 -18.202 -22.502 1.00 53.44 330 GLY A C 1
ATOM 2611 O O . GLY A 1 330 ? 20.269 -16.969 -22.455 1.00 53.44 330 GLY A O 1
ATOM 2612 N N . ARG A 1 331 ? 21.394 -18.886 -22.808 1.00 59.47 331 ARG A N 1
ATOM 2613 C CA . ARG A 1 331 ? 22.743 -18.324 -23.002 1.00 59.47 331 ARG A CA 1
ATOM 2614 C C . ARG A 1 331 ? 22.779 -17.016 -23.800 1.00 59.47 331 ARG A C 1
ATOM 2616 O O . ARG A 1 331 ? 23.424 -16.057 -23.385 1.00 59.47 331 ARG A O 1
ATOM 2623 N N . ASP A 1 332 ? 22.086 -16.965 -24.933 1.00 59.22 332 ASP A N 1
ATOM 2624 C CA . ASP A 1 332 ? 22.157 -15.821 -25.848 1.00 59.22 332 ASP A CA 1
ATOM 2625 C C . ASP A 1 332 ? 21.431 -14.581 -25.316 1.00 59.22 332 ASP A C 1
ATOM 2627 O O . ASP A 1 332 ? 21.737 -13.459 -25.720 1.00 59.22 332 ASP A O 1
ATOM 2631 N N . ALA A 1 333 ? 20.466 -14.756 -24.413 1.00 55.12 333 ALA A N 1
ATOM 2632 C CA . ALA A 1 333 ? 19.823 -13.647 -23.715 1.00 55.12 333 ALA A CA 1
ATOM 2633 C C . ALA A 1 333 ? 20.725 -13.113 -22.590 1.00 55.12 333 ALA A C 1
ATOM 2635 O O . ALA A 1 333 ? 20.898 -11.903 -22.476 1.00 55.12 333 ALA A O 1
ATOM 2636 N N . MET A 1 334 ? 21.394 -13.999 -21.844 1.00 61.78 334 MET A N 1
ATOM 2637 C CA . MET A 1 334 ? 22.374 -13.617 -20.817 1.00 61.78 334 MET A CA 1
ATOM 2638 C C . MET A 1 334 ? 23.560 -12.839 -21.414 1.00 61.78 334 MET A C 1
ATOM 2640 O O . MET A 1 334 ? 23.962 -11.814 -20.871 1.00 61.78 334 MET A O 1
ATOM 2644 N N . VAL A 1 335 ? 24.101 -13.285 -22.556 1.00 62.47 335 VAL A N 1
ATOM 2645 C CA . VAL A 1 335 ? 25.185 -12.577 -23.269 1.00 62.47 335 VAL A CA 1
ATOM 2646 C C . VAL A 1 335 ? 24.758 -11.185 -23.691 1.00 62.47 335 VAL A C 1
ATOM 2648 O O . VAL A 1 335 ? 25.544 -10.250 -23.574 1.00 62.47 335 VAL A O 1
ATOM 2651 N N . ARG A 1 336 ? 23.533 -11.055 -24.209 1.00 62.72 336 ARG A N 1
ATOM 2652 C CA . ARG A 1 336 ? 22.998 -9.760 -24.622 1.00 62.72 336 ARG A CA 1
ATOM 2653 C C . ARG A 1 336 ? 22.920 -8.808 -23.438 1.00 62.72 336 ARG A C 1
ATOM 2655 O O . ARG A 1 336 ? 23.424 -7.707 -23.565 1.00 62.72 336 ARG A O 1
ATOM 2662 N N . LEU A 1 337 ? 22.397 -9.254 -22.296 1.00 58.50 337 LEU A N 1
ATOM 2663 C CA . LEU A 1 337 ? 22.290 -8.429 -21.089 1.00 58.50 337 LEU A CA 1
ATOM 2664 C C . LEU A 1 337 ? 23.660 -8.042 -20.515 1.00 58.50 337 LEU A C 1
ATOM 2666 O O . LEU A 1 337 ? 23.895 -6.873 -20.239 1.00 58.50 337 LEU A O 1
ATOM 2670 N N . LEU A 1 338 ? 24.605 -8.983 -20.425 1.00 62.34 338 LEU A N 1
ATOM 2671 C CA . LEU A 1 338 ? 25.953 -8.684 -19.929 1.00 62.34 338 LEU A CA 1
ATOM 2672 C C . LEU A 1 338 ? 26.687 -7.674 -20.826 1.00 62.34 338 LEU A C 1
ATOM 2674 O O . LEU A 1 338 ? 27.426 -6.839 -20.320 1.00 62.34 338 LEU A O 1
ATOM 2678 N N . LYS A 1 339 ? 26.450 -7.728 -22.141 1.00 64.31 339 LYS A N 1
ATOM 2679 C CA . LYS A 1 339 ? 27.005 -6.796 -23.131 1.00 64.31 339 LYS A CA 1
ATOM 2680 C C . LYS A 1 339 ? 26.289 -5.452 -23.206 1.00 64.31 339 LYS A C 1
ATOM 2682 O O . LYS A 1 339 ? 26.697 -4.654 -24.034 1.00 64.31 339 LYS A O 1
ATOM 2687 N N . VAL A 1 340 ? 25.227 -5.205 -22.443 1.00 61.34 340 VAL A N 1
ATOM 2688 C CA . VAL A 1 340 ? 24.640 -3.859 -22.348 1.00 61.34 340 VAL A CA 1
ATOM 2689 C C . VAL A 1 340 ? 25.460 -3.030 -21.363 1.00 61.34 340 VAL A C 1
ATOM 2691 O O . VAL A 1 340 ? 25.900 -1.936 -21.707 1.00 61.34 340 VAL A O 1
ATOM 2694 N N . ASP A 1 341 ? 25.759 -3.606 -20.198 1.00 55.97 341 ASP A N 1
ATOM 2695 C CA . ASP A 1 341 ? 26.387 -2.884 -19.088 1.00 55.97 341 ASP A CA 1
ATOM 2696 C C . ASP A 1 341 ? 27.919 -3.037 -19.039 1.00 55.97 341 ASP A C 1
ATOM 2698 O O . ASP A 1 341 ? 28.617 -2.157 -18.533 1.00 55.97 341 ASP A O 1
ATOM 2702 N N . TRP A 1 342 ? 28.465 -4.139 -19.575 1.00 66.62 342 TRP A N 1
ATOM 2703 C CA . TRP A 1 342 ? 29.876 -4.501 -19.413 1.00 66.62 342 TRP A CA 1
ATOM 2704 C C . TRP A 1 342 ? 30.560 -4.888 -20.722 1.00 66.62 342 TRP A C 1
ATOM 2706 O O . TRP A 1 342 ? 30.058 -5.692 -21.513 1.00 66.62 342 TRP A O 1
ATOM 2716 N N . PHE A 1 343 ? 31.791 -4.411 -20.892 1.00 74.50 343 PHE A N 1
ATOM 2717 C CA . PHE A 1 343 ? 32.676 -4.826 -21.972 1.00 74.50 343 PHE A CA 1
ATOM 2718 C C . PHE A 1 343 ? 33.741 -5.796 -21.458 1.00 74.50 343 PHE A C 1
ATOM 2720 O O . PHE A 1 343 ? 34.561 -5.457 -20.608 1.00 74.50 343 PHE A O 1
ATOM 2727 N N . ASN A 1 344 ? 33.768 -7.014 -22.005 1.00 78.88 344 ASN A N 1
ATOM 2728 C CA . ASN A 1 344 ? 34.870 -7.952 -21.800 1.00 78.88 344 ASN A CA 1
ATOM 2729 C C . ASN A 1 344 ? 35.221 -8.668 -23.126 1.00 78.88 344 ASN A C 1
ATOM 2731 O O . ASN A 1 344 ? 34.335 -9.295 -23.729 1.00 78.88 344 ASN A O 1
ATOM 2735 N N . PRO A 1 345 ? 36.499 -8.653 -23.561 1.00 70.44 345 PRO A N 1
ATOM 2736 C CA . PRO A 1 345 ? 36.945 -9.266 -24.822 1.00 70.44 345 PRO A CA 1
ATOM 2737 C C . PRO A 1 345 ? 36.697 -10.781 -24.929 1.00 70.44 345 PRO A C 1
ATOM 2739 O O . PRO A 1 345 ? 36.564 -11.328 -26.025 1.00 70.44 345 PRO A O 1
ATOM 2742 N N . ASN A 1 346 ? 36.632 -11.471 -23.790 1.00 67.56 346 ASN A N 1
ATOM 2743 C CA . ASN A 1 346 ? 36.489 -12.920 -23.668 1.00 67.56 346 ASN A CA 1
ATOM 2744 C C . ASN A 1 346 ? 35.056 -13.381 -23.365 1.00 67.56 346 ASN A C 1
ATOM 2746 O O . ASN A 1 346 ? 34.814 -14.593 -23.313 1.00 67.56 346 ASN A O 1
ATOM 2750 N N . SER A 1 347 ? 34.102 -12.450 -23.243 1.00 57.31 347 SER A N 1
ATOM 2751 C CA . SER A 1 347 ? 32.681 -12.720 -22.963 1.00 57.31 347 SER A CA 1
ATOM 2752 C C . SER A 1 347 ? 32.066 -13.804 -23.863 1.00 57.31 347 SER A C 1
ATOM 2754 O O . SER A 1 347 ? 31.285 -14.624 -23.393 1.00 57.31 347 SER A O 1
ATOM 2756 N N . GLY A 1 348 ? 32.467 -13.895 -25.137 1.00 53.44 348 GLY A N 1
ATOM 2757 C CA . GLY A 1 348 ? 31.987 -14.935 -26.060 1.00 53.44 348 GLY A CA 1
ATOM 2758 C C . GLY A 1 348 ? 32.718 -16.288 -25.988 1.00 53.44 348 GLY A C 1
ATOM 2759 O O . GLY A 1 348 ? 32.142 -17.312 -26.363 1.00 53.44 348 GLY A O 1
ATOM 2760 N N . LYS A 1 349 ? 33.979 -16.320 -25.526 1.00 53.84 349 LYS A N 1
ATOM 2761 C CA . LYS A 1 349 ? 34.854 -17.511 -25.583 1.00 53.84 349 LYS A CA 1
ATOM 2762 C C . LYS A 1 349 ? 34.781 -18.365 -24.320 1.00 53.84 349 LYS A C 1
ATOM 2764 O O . LYS A 1 349 ? 34.612 -19.578 -24.434 1.00 53.84 349 LYS A O 1
ATOM 2769 N N . GLN A 1 350 ? 34.856 -17.754 -23.135 1.00 50.31 350 GLN A N 1
ATOM 2770 C CA . GLN A 1 350 ? 34.865 -18.505 -21.872 1.00 50.31 350 GLN A CA 1
ATOM 2771 C C . GLN A 1 350 ?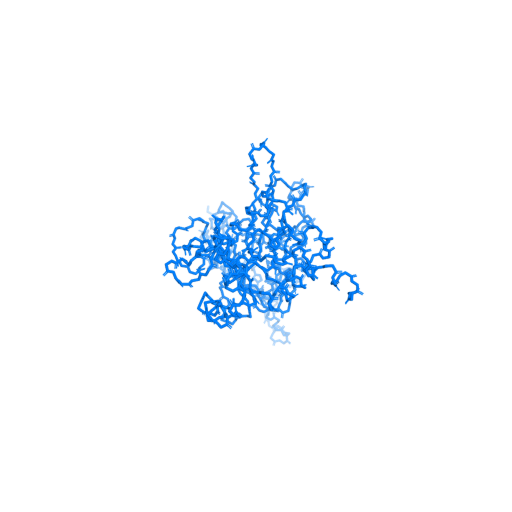 33.501 -19.139 -21.560 1.00 50.31 350 GLN A C 1
ATOM 2773 O O . GLN A 1 350 ? 33.434 -20.206 -20.965 1.00 50.31 350 GLN A O 1
ATOM 2778 N N . GLN A 1 351 ? 32.403 -18.592 -22.086 1.00 47.97 351 GLN A N 1
ATOM 2779 C CA . GLN A 1 351 ? 31.044 -19.073 -21.818 1.00 47.97 351 GLN A CA 1
ATOM 2780 C C . GLN A 1 351 ? 30.698 -20.472 -22.367 1.00 47.97 351 GLN A C 1
ATOM 2782 O O . GLN A 1 351 ? 29.713 -21.070 -21.936 1.00 47.97 351 GLN A O 1
ATOM 2787 N N . ARG A 1 352 ? 31.502 -21.040 -23.284 1.00 41.88 352 ARG A N 1
ATOM 2788 C CA . ARG A 1 352 ? 31.325 -22.439 -23.738 1.00 41.88 352 ARG A CA 1
ATOM 2789 C C . ARG A 1 352 ? 31.538 -23.456 -22.611 1.00 41.88 352 ARG A C 1
ATOM 2791 O O . ARG A 1 352 ? 30.955 -24.529 -22.672 1.00 41.88 352 ARG A O 1
ATOM 2798 N N . GLN A 1 353 ? 32.321 -23.108 -21.592 1.00 44.62 353 GLN A N 1
ATOM 2799 C CA . GLN A 1 353 ? 32.617 -23.980 -20.453 1.00 44.62 353 GLN A CA 1
ATOM 2800 C C . GLN A 1 353 ? 31.526 -23.982 -19.369 1.00 44.62 353 GLN A C 1
ATOM 2802 O O . GLN A 1 353 ? 31.519 -24.874 -18.529 1.00 44.62 353 GLN A O 1
ATOM 2807 N N . TYR A 1 354 ? 30.589 -23.026 -19.386 1.00 47.03 354 TYR A N 1
ATOM 2808 C CA . TYR A 1 354 ? 29.635 -22.825 -18.283 1.00 47.03 354 TYR A CA 1
ATOM 2809 C C . TYR A 1 354 ? 28.299 -23.542 -18.473 1.00 47.03 354 TYR A C 1
ATOM 2811 O O . TYR A 1 354 ? 27.635 -23.823 -17.489 1.00 47.03 354 TYR A O 1
ATOM 2819 N N . VAL A 1 355 ? 27.928 -23.893 -19.708 1.00 40.50 355 VAL A N 1
ATOM 2820 C CA . VAL A 1 355 ? 26.708 -24.678 -19.992 1.00 40.50 355 VAL A CA 1
ATOM 2821 C C . VAL A 1 355 ? 26.899 -26.167 -19.651 1.00 40.50 355 VAL A C 1
ATOM 2823 O O . VAL A 1 355 ? 25.938 -26.919 -19.622 1.00 40.50 355 VAL A O 1
ATOM 2826 N N . ILE A 1 356 ? 28.136 -26.604 -19.387 1.00 37.66 356 ILE A N 1
ATOM 2827 C CA . ILE A 1 356 ? 28.472 -28.017 -19.142 1.00 37.66 356 ILE A CA 1
ATOM 2828 C C . ILE A 1 356 ? 28.489 -28.359 -17.637 1.00 37.66 356 ILE A C 1
ATOM 2830 O O . ILE A 1 356 ? 28.400 -29.528 -17.289 1.00 37.66 356 ILE A O 1
ATOM 2834 N N . ASN A 1 357 ? 28.554 -27.362 -16.744 1.00 37.53 357 ASN A N 1
ATOM 2835 C CA . ASN A 1 357 ? 28.694 -27.569 -15.293 1.00 37.53 357 ASN A CA 1
ATOM 2836 C C . ASN A 1 357 ? 27.622 -26.834 -14.454 1.00 37.53 357 ASN A C 1
ATOM 2838 O O . ASN A 1 357 ? 27.924 -26.394 -13.342 1.00 37.53 357 ASN A O 1
ATOM 2842 N N . VAL A 1 358 ? 26.403 -26.663 -14.979 1.00 36.69 358 VAL A N 1
ATOM 2843 C CA . VAL A 1 358 ? 25.219 -26.231 -14.204 1.00 36.69 358 VAL A CA 1
ATOM 2844 C C . VAL A 1 358 ? 24.184 -27.338 -14.221 1.00 36.69 358 VAL A C 1
ATOM 2846 O O . VAL A 1 358 ? 23.943 -27.866 -15.330 1.00 36.69 358 VAL A O 1
#

Secondary structure (DSSP, 8-state):
-PPPEEEEESS-TTHHHH-S--TTS-HHHHHHHIIIIIS-TTEEEEE---B-TTT-SBPPTTTGGGS------HHHHHHHHH-SSTT-BSS--SS-SEEEEEEEEEEE-TTS-EEEEEEEEETTEEEEEEE-TT---HHHHHHHHHHHHHHHTTTSEEEEEE--HHHHHIIIIIHHHHHHTTTB-TTSPBPTTHHHHHHHHHHTTSSSEEEEEEPPTT----SHHHHHHHHHHHHHHHHHHHT-EE-SS-------SS-S--SS-SSSSSHHHHHHHHHTS-HHHHHHHHHTT-EE-TTS-EE-TTS-EE--HHHHHHHHHHHHHTT---HHHHHHHHHHHEE-TTTTTGGGGTSS--

Organism: Pleurodeles waltl (NCBI:txid8319)

Sequence (358 aa):
MGYPLTGMVPQSVEILQTRTKTQYLTATRLTRYETSILGALNVTLKRCTVLNSATLLPSDTAEIEKEEVIEHDFLEVTEPCTKPRPDIRDTRLEENDQIVFVDGLCLRDGTGTLRTGYAGCTITGTLEASWLLGVYSAQVAELVALTRAWYVSAKLRVTIYTDSQYGFGIVHDFGQLWSQRGFMTSTGTPVRNGDRIKELLYAIQLPEEIAVVKCSAHQKTQDYISLGNGYADQVAIFCALNCISFKDKWKLMPEEENNCASFALKIIDTLEELKTLQENADKEEKKLWVKLKCVQRHDEVWVSEEGQMVLLNSLLTQMARYYHGQAHIGRDAMVRLLKVDWFNPNSGKQQRQYVINV

Foldseek 3Di:
DDAQEEAEDLDPPCVVVVDPPCLVPDPVRVVVCCVPAVVPPRYHYDHQNDADPVPRDRDPPPPCVPPPSPPPPCCVVCQVQFALDNQEAQDDDPDFPAEKEKFKDWDAEPVRDIFIKIFIAGLVWTQKIAIDPPDHDRLLRRLVRLLVNLVSQFQTAYEYEYQDPNNVCCRRGPLSVCVVVVQADPVRHHPVVNVSSVSSSVSVVGYPGYYYYYDHPPDPDPDNNNQNNVQRVVRRVVNRHVRDIDNDDTDDRDDPPDDDDPPLPPPPPDPVSQQVCVVPADPVQVVVLVVQVWDQDPSRFTAHPVGAGEDGPVCLVVQLCVLCVVPVDDPVVSLVVCVVHYDYPCSPPVCVVVVVPD

Nearest PDB structures (foldseek):
  3v1r-assembly1_A  TM=9.438E-01  e=1.137E-15  Xenotropic MuLV-related virus VP35
  3v1q-assembly1_A  TM=9.340E-01  e=5.989E-15  Xenotropic MuLV-related virus VP35
  2hb5-assembly1_A  TM=9.290E-01  e=3.568E-14  Moloney murine leukemia virus
  4e89-assembly1_A  TM=8.974E-01  e=5.490E-14  Xenotropic MuLV-related virus VP62
  1rbs-assembly1_A  TM=7.257E-01  e=2.171E-09  Escherichia coli

pLDDT: mean 72.9, std 17.64, range [24.14, 96.69]